Protein AF-A0A835LDE0-F1 (afdb_monomer)

Sequence (178 aa):
ISSVFNKMYGFPRITYKDQVITGSNFGLMRGVVSIALAFSQVLSSGMIASHLLVAVAFYWKAVVEEGSRSYGVMGILSLVGLVFFVVFFSLGIRAIPWVIMSEILPINIKGLVGSIATLANWLVSWLITMTSNLLLHWSQGGTFTIYTVVSAFTVVFVALWVPETKGRTLEEIQWSFR

Mean predicted aligned error: 12.55 Å

Solvent-accessible surface area (backbone atoms only — not comparable to full-atom values): 9722 Å² total; per-residue (Å²): 112,72,73,59,51,46,69,74,68,68,62,76,82,83,46,74,66,52,55,53,51,51,51,54,52,47,54,50,49,53,50,52,51,51,52,50,50,56,52,31,54,55,24,50,52,48,30,43,53,19,30,48,51,26,20,53,30,38,51,51,48,73,76,46,62,92,85,42,74,65,40,57,54,33,52,52,50,28,51,53,23,50,51,52,23,51,53,26,45,56,62,23,70,58,51,44,59,56,52,50,53,62,70,74,42,58,81,92,51,36,64,61,54,51,50,53,51,49,51,53,52,50,52,51,52,52,52,49,59,62,48,48,60,56,37,48,72,75,32,59,34,60,38,36,46,52,53,28,51,54,49,49,49,50,51,50,47,45,62,67,73,51,64,71,82,71,87,71,56,75,70,62,62,62,56,71,78,107

Foldseek 3Di:
DVVVVCVVPVDPDQDPVNVVVVVVVVVVLLVVLLVLVVLLLVLLVQLLVLLVQLLVLQVVLVVDDPPDPSNVVSVVSNVVSVVSNVVSCVSHVPPRVVSNLVRPDDPVCSVVVVVVVVVVVVVVVVVCVVVVVVQVVVGVSVSSVVVSVVSVVVSVCCPVVVPNPPDDDPVVVVVVVD

Nearest PDB structures (foldseek):
  7a0g-assembly1_EEE  TM=3.499E-01  e=7.145E+00  Serratia marcescens
  7a0g-assembly1_GGG  TM=2.416E-01  e=3.727E+00  Serratia marcescens
  6grj-assembly1_C  TM=2.860E-01  e=7.964E+00  Aeromonas hydrophila
  6ixg-assembly2_B  TM=2.629E-01  e=8.876E+00  Homo sapiens

Organism: NCBI:txid261450

pLDDT: mean 72.09, std 15.75, range [38.28, 92.19]

InterPro domains:
  IPR005828 Major facilitator, sugar transporter-like [PF00083] (45-177)
  IPR020846 Major facilitator superfamily domain [PS50850] (1-166)
  IPR036259 MFS transporter superfamily [G3DSA:1.20.1250.20] (32-178)
  IPR036259 MFS transporter superfamily [SSF103473] (47-174)
  IPR050549 Major Facilitator Superfamily Trehalose Transporter [PTHR48021] (43-174)

Structure (mmCIF, N/CA/C/O backbone):
data_AF-A0A835LDE0-F1
#
_entry.id   AF-A0A835LDE0-F1
#
loop_
_atom_site.group_PDB
_atom_site.id
_atom_site.type_symbol
_atom_site.label_atom_id
_atom_site.label_alt_id
_atom_site.label_comp_id
_atom_site.label_asym_id
_atom_site.label_entity_id
_atom_site.label_seq_id
_atom_site.pdbx_PDB_ins_code
_atom_site.Cartn_x
_atom_site.Cartn_y
_atom_site.Cartn_z
_atom_site.occupancy
_atom_site.B_iso_or_equiv
_atom_site.auth_seq_id
_atom_site.auth_comp_id
_atom_site.auth_asym_id
_atom_site.auth_atom_id
_atom_site.pdbx_PDB_model_num
ATOM 1 N N . ILE A 1 1 ? -24.948 -12.339 42.641 1.00 43.59 1 ILE A N 1
ATOM 2 C CA . ILE A 1 1 ? -23.608 -12.303 41.997 1.00 43.59 1 ILE A CA 1
ATOM 3 C C . ILE A 1 1 ? -23.459 -11.079 41.077 1.00 43.59 1 ILE A C 1
ATOM 5 O O . ILE A 1 1 ? -22.531 -10.311 41.289 1.00 43.59 1 ILE A O 1
ATOM 9 N N . SER A 1 2 ? -24.405 -10.789 40.169 1.00 38.41 2 SER A N 1
ATOM 10 C CA . SER A 1 2 ? -24.353 -9.593 39.291 1.00 38.41 2 SER A CA 1
ATOM 11 C C . SER A 1 2 ? -24.349 -8.238 40.027 1.00 38.41 2 SER A C 1
ATOM 13 O O . SER A 1 2 ? -23.660 -7.310 39.617 1.00 38.41 2 SER A O 1
ATOM 15 N N . SER A 1 3 ? -25.059 -8.127 41.157 1.00 41.84 3 SER A N 1
ATOM 16 C CA . SER A 1 3 ? -25.106 -6.898 41.972 1.00 41.84 3 SER A CA 1
ATOM 17 C C . SER A 1 3 ? -23.772 -6.553 42.653 1.00 41.84 3 SER A C 1
ATOM 19 O O . SER A 1 3 ? -23.468 -5.375 42.826 1.00 41.84 3 SER A O 1
ATOM 21 N N . VAL A 1 4 ? -22.970 -7.560 43.011 1.00 50.62 4 VAL A N 1
ATOM 22 C CA . VAL A 1 4 ? -21.655 -7.376 43.651 1.00 50.62 4 VAL A CA 1
ATOM 23 C C . VAL A 1 4 ? -20.588 -7.076 42.592 1.00 50.62 4 VAL A C 1
ATOM 25 O O . VAL A 1 4 ? -19.730 -6.224 42.804 1.00 50.62 4 VAL A O 1
ATOM 28 N N . PHE A 1 5 ? -20.708 -7.691 41.412 1.00 44.62 5 PHE A N 1
ATOM 29 C CA . PHE A 1 5 ? -19.821 -7.458 40.270 1.00 44.62 5 PHE A CA 1
ATOM 30 C C . PHE A 1 5 ? -19.918 -6.015 39.740 1.00 44.62 5 PHE A C 1
ATOM 32 O O . PHE A 1 5 ? -18.900 -5.358 39.539 1.00 44.62 5 PHE A O 1
ATOM 39 N N . ASN A 1 6 ? -21.134 -5.463 39.629 1.00 40.31 6 ASN A N 1
ATOM 40 C CA . ASN A 1 6 ? -21.336 -4.069 39.203 1.00 40.31 6 ASN A CA 1
ATOM 41 C C . ASN A 1 6 ? -20.767 -3.032 40.184 1.00 40.31 6 ASN A C 1
ATOM 43 O O . ASN A 1 6 ? -20.416 -1.930 39.772 1.00 40.31 6 ASN A O 1
ATOM 47 N N . LYS A 1 7 ? -20.657 -3.373 41.474 1.00 43.62 7 LYS A N 1
ATOM 48 C CA . LYS A 1 7 ? -20.099 -2.475 42.494 1.00 43.62 7 LYS A CA 1
ATOM 49 C C . LYS A 1 7 ? -18.564 -2.480 42.510 1.00 43.62 7 LYS A C 1
ATOM 51 O O . LYS A 1 7 ? -17.980 -1.479 42.902 1.00 43.62 7 LYS A O 1
ATOM 56 N N . MET A 1 8 ? -17.926 -3.567 42.060 1.00 46.59 8 MET A N 1
ATOM 57 C CA . MET A 1 8 ? -16.461 -3.681 41.973 1.00 46.59 8 MET A CA 1
ATOM 58 C C . MET A 1 8 ? -15.866 -3.068 40.699 1.00 46.59 8 MET A C 1
ATOM 60 O O . MET A 1 8 ? -14.763 -2.538 40.757 1.00 46.59 8 MET A O 1
ATOM 64 N N . TYR A 1 9 ? -16.580 -3.109 39.569 1.00 43.12 9 TYR A N 1
ATOM 65 C CA . TYR A 1 9 ? -16.046 -2.661 38.272 1.00 43.12 9 TYR A CA 1
ATOM 66 C C . TYR A 1 9 ? -16.600 -1.319 37.773 1.00 43.12 9 TYR A C 1
ATOM 68 O O . TYR A 1 9 ? -16.271 -0.898 36.669 1.00 43.12 9 TYR A O 1
ATOM 76 N N . GLY A 1 10 ? -17.432 -0.632 38.565 1.00 41.06 10 GLY A N 1
ATOM 77 C CA . GLY A 1 10 ? -17.857 0.742 38.272 1.00 41.06 10 GLY A CA 1
ATOM 78 C C . GLY A 1 10 ? -18.610 0.927 36.950 1.00 41.06 10 GLY A C 1
ATOM 79 O O . GLY A 1 10 ? -18.649 2.041 36.438 1.00 41.06 10 GLY A O 1
ATOM 80 N N . PHE A 1 11 ? -19.207 -0.127 36.384 1.00 49.44 11 PHE A N 1
ATOM 81 C CA . PHE A 1 11 ? -19.990 0.003 35.158 1.00 49.44 11 PHE A CA 1
ATOM 82 C C . PHE A 1 11 ? -21.265 0.816 35.444 1.00 49.44 11 PHE A C 1
ATOM 84 O O . PHE A 1 11 ? -22.094 0.383 36.255 1.00 49.44 11 PHE A O 1
ATOM 91 N N . PRO A 1 12 ? -21.447 1.996 34.816 1.00 47.50 12 PRO A N 1
ATOM 92 C CA . PRO A 1 12 ? -22.655 2.784 34.997 1.00 47.50 12 PRO A CA 1
ATOM 93 C C . PRO A 1 12 ? -23.873 1.995 34.504 1.00 47.50 12 PRO A C 1
ATOM 95 O O . PRO A 1 12 ? -23.825 1.272 33.507 1.00 47.50 12 PRO A O 1
ATOM 98 N N . ARG A 1 13 ? -24.983 2.116 35.236 1.00 50.66 13 ARG A N 1
ATOM 99 C CA . ARG A 1 13 ? -26.253 1.465 34.907 1.00 50.66 13 ARG A CA 1
ATOM 100 C C . ARG A 1 13 ? -26.800 2.131 33.635 1.00 50.66 13 ARG A C 1
ATOM 102 O O . ARG A 1 13 ? -27.234 3.273 33.699 1.00 50.66 13 ARG A O 1
ATOM 109 N N . ILE A 1 14 ? -26.718 1.446 32.494 1.00 53.03 14 ILE A N 1
ATOM 110 C CA . ILE A 1 14 ? -27.114 1.980 31.179 1.00 53.03 14 ILE A CA 1
ATOM 111 C C . ILE A 1 14 ? -28.617 2.299 31.208 1.00 53.03 14 ILE A C 1
ATOM 113 O O . ILE A 1 14 ? -29.433 1.408 31.456 1.00 53.03 14 ILE A O 1
ATOM 117 N N . THR A 1 15 ? -28.990 3.563 31.004 1.00 47.47 15 THR A N 1
ATOM 118 C CA . THR A 1 15 ? -30.393 4.008 31.031 1.00 47.47 15 THR A CA 1
ATOM 119 C C . THR A 1 15 ? -31.035 3.752 29.662 1.00 47.47 15 THR A C 1
ATOM 121 O O . THR A 1 15 ? -30.351 3.756 28.644 1.00 47.47 15 THR A O 1
ATOM 124 N N . TYR A 1 16 ? -32.358 3.566 29.578 1.00 45.16 16 TYR A N 1
ATOM 125 C CA . TYR A 1 16 ? -33.063 3.325 28.301 1.00 45.16 16 TYR A CA 1
ATOM 126 C C . TYR A 1 16 ? -32.781 4.405 27.232 1.00 45.16 16 TYR A C 1
ATOM 128 O O . TYR A 1 16 ? -32.645 4.097 26.051 1.00 45.16 16 TYR A O 1
ATOM 136 N N . LYS A 1 17 ? -32.603 5.671 27.645 1.00 39.38 17 LYS A N 1
ATOM 137 C CA . LYS A 1 17 ? -32.152 6.761 26.759 1.00 39.38 17 LYS A CA 1
ATOM 138 C C . LYS A 1 17 ? -30.755 6.520 26.186 1.00 39.38 17 LYS A C 1
ATOM 140 O O . LYS A 1 17 ? -30.551 6.781 25.007 1.00 39.38 17 LYS A O 1
ATOM 145 N N . ASP A 1 18 ? -29.835 5.981 26.982 1.00 43.34 18 ASP A N 1
ATOM 146 C CA . ASP A 1 18 ? -28.485 5.650 26.528 1.00 43.34 18 ASP A CA 1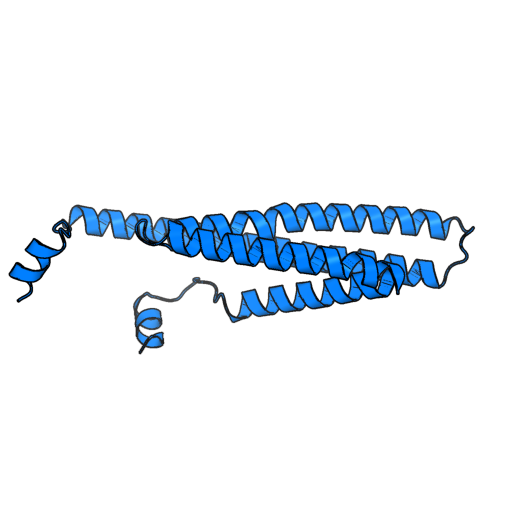
ATOM 147 C C . ASP A 1 18 ? -28.546 4.519 25.502 1.00 43.34 18 ASP A C 1
ATOM 149 O O . ASP A 1 18 ? -27.898 4.615 24.475 1.00 43.34 18 ASP A O 1
ATOM 153 N N . GLN A 1 19 ? -29.408 3.511 25.678 1.00 44.59 19 GLN A N 1
ATOM 154 C CA . GLN A 1 19 ? -29.563 2.444 24.679 1.00 44.59 19 GLN A CA 1
ATOM 155 C C . GLN A 1 19 ? -30.166 2.920 23.347 1.00 44.59 19 GLN A C 1
ATOM 157 O O . GLN A 1 19 ? -29.718 2.479 22.290 1.00 44.59 19 GLN A O 1
ATOM 162 N N . VAL A 1 20 ? -31.134 3.844 23.366 1.00 45.59 20 VAL A N 1
ATOM 163 C CA . VAL A 1 20 ? -31.722 4.420 22.139 1.00 45.59 20 VAL A CA 1
ATOM 164 C C . VAL A 1 20 ? -30.734 5.352 21.427 1.00 45.59 20 VAL A C 1
ATOM 166 O O . VAL A 1 20 ? -30.588 5.284 20.206 1.00 45.59 20 VAL A O 1
ATOM 169 N N . ILE A 1 21 ? -29.998 6.180 22.176 1.00 48.41 21 ILE A N 1
ATOM 170 C CA . ILE A 1 21 ? -28.953 7.059 21.629 1.00 48.41 21 ILE A CA 1
ATOM 171 C C . ILE A 1 21 ? -27.788 6.221 21.091 1.00 48.41 21 ILE A C 1
ATOM 173 O O . ILE A 1 21 ? -27.353 6.446 19.963 1.00 48.41 21 ILE A O 1
ATOM 177 N N . THR A 1 22 ? -27.342 5.200 21.829 1.00 49.25 22 THR A N 1
ATOM 178 C CA . THR A 1 22 ? -26.340 4.232 21.371 1.00 49.25 22 THR A CA 1
ATOM 179 C C . THR A 1 22 ? -26.812 3.509 20.114 1.00 49.25 22 THR A C 1
ATOM 181 O O . THR A 1 22 ? -26.019 3.413 19.190 1.00 49.25 22 THR A O 1
ATOM 184 N N . GLY A 1 23 ? -28.080 3.094 20.012 1.00 51.38 23 GLY A N 1
ATOM 185 C CA . GLY A 1 23 ? -28.645 2.468 18.808 1.00 51.38 23 GLY A CA 1
ATOM 186 C C . GLY A 1 23 ? -28.693 3.392 17.583 1.00 51.38 23 GLY A C 1
ATOM 187 O O . GLY A 1 23 ? -28.331 2.973 16.483 1.00 51.38 23 GLY A O 1
ATOM 188 N N . SER A 1 24 ? -29.065 4.665 17.766 1.00 50.97 24 SER A N 1
ATOM 189 C CA . SER A 1 24 ? -29.065 5.670 16.687 1.00 50.97 24 SER A CA 1
ATOM 190 C C . SER A 1 24 ? -27.649 6.044 16.217 1.00 50.97 24 SER A C 1
ATOM 192 O O . SER A 1 24 ? -27.385 6.087 15.015 1.00 50.97 24 SER A O 1
ATOM 194 N N . ASN A 1 25 ? -26.706 6.200 17.154 1.00 54.22 25 ASN A N 1
ATOM 195 C CA . ASN A 1 25 ? -25.291 6.426 16.866 1.00 54.22 25 ASN A CA 1
ATOM 196 C C . ASN A 1 25 ? -24.647 5.196 16.216 1.00 54.22 25 ASN A C 1
ATOM 198 O O . ASN A 1 25 ? -23.778 5.349 15.364 1.00 54.22 25 ASN A O 1
ATOM 202 N N . PHE A 1 26 ? -25.105 3.984 16.548 1.00 59.41 26 PHE A N 1
ATOM 203 C CA . PHE A 1 26 ? -24.660 2.750 15.899 1.00 59.41 26 PHE A CA 1
ATOM 204 C C . PHE A 1 26 ? -25.065 2.707 14.423 1.00 59.41 26 PHE A C 1
ATOM 206 O O . PHE A 1 26 ? -24.268 2.315 13.576 1.00 59.41 26 PHE A O 1
ATOM 213 N N . GLY A 1 27 ? -26.291 3.132 14.095 1.00 62.22 27 GLY A N 1
ATOM 214 C CA . GLY A 1 27 ? -26.762 3.228 12.710 1.00 62.22 27 GLY A CA 1
ATOM 215 C C . GLY A 1 27 ? -25.959 4.237 11.886 1.00 62.22 27 GLY A C 1
ATOM 216 O O . GLY A 1 27 ? -25.529 3.923 10.776 1.00 62.22 27 GLY A O 1
ATOM 217 N N . LEU A 1 28 ? -25.688 5.413 12.461 1.00 65.81 28 LEU A N 1
ATOM 218 C CA . LEU A 1 28 ? -24.846 6.439 11.840 1.00 65.81 28 LEU A CA 1
ATOM 219 C C . LEU A 1 28 ? -23.407 5.941 11.627 1.00 65.81 28 LEU A C 1
ATOM 221 O O . LEU A 1 28 ? -22.875 6.063 10.527 1.00 65.81 28 LEU A O 1
ATOM 225 N N . MET A 1 29 ? -22.811 5.310 12.642 1.00 64.69 29 MET A N 1
ATOM 226 C CA . MET A 1 29 ? -21.454 4.757 12.590 1.00 64.69 29 MET A CA 1
ATOM 227 C C . MET A 1 29 ? -21.336 3.653 11.525 1.00 64.69 29 MET A C 1
ATOM 229 O O . MET A 1 29 ? -20.398 3.646 10.736 1.00 64.69 29 MET A O 1
ATOM 233 N N . ARG A 1 30 ? -22.345 2.781 11.383 1.00 65.50 30 ARG A N 1
ATOM 234 C CA . ARG A 1 30 ? -22.401 1.793 10.285 1.00 65.50 30 ARG A CA 1
ATOM 235 C C . ARG A 1 30 ? -22.450 2.447 8.901 1.00 65.50 30 ARG A C 1
ATOM 237 O O . ARG A 1 30 ? -21.832 1.932 7.966 1.00 65.50 30 ARG A O 1
ATOM 244 N N . GLY A 1 31 ? -23.169 3.562 8.766 1.00 66.94 31 GLY A N 1
ATOM 245 C CA . GLY A 1 31 ? -23.223 4.349 7.533 1.00 66.94 31 GLY A CA 1
ATOM 246 C C . GLY A 1 31 ? -21.868 4.962 7.175 1.00 66.94 31 GLY A C 1
ATOM 247 O O . GLY A 1 31 ? -21.413 4.812 6.041 1.00 66.94 31 GLY A O 1
ATOM 248 N N . VAL A 1 32 ? -21.192 5.574 8.151 1.00 69.81 32 VAL A N 1
ATOM 249 C CA . VAL A 1 32 ? -19.862 6.180 7.971 1.00 69.81 32 VAL A CA 1
ATOM 250 C C . VAL A 1 32 ? -18.818 5.125 7.592 1.00 69.81 32 VAL A C 1
ATOM 252 O O . VAL A 1 32 ? -18.125 5.302 6.589 1.00 69.81 32 VAL A O 1
ATOM 255 N N . VAL A 1 33 ? -18.776 3.984 8.291 1.00 72.19 33 VAL A N 1
ATOM 256 C CA . VAL A 1 33 ? -17.874 2.866 7.952 1.00 72.19 33 VAL A CA 1
ATOM 257 C C . VAL A 1 33 ? -18.153 2.330 6.545 1.00 72.19 33 VAL A C 1
ATOM 259 O O . VAL A 1 33 ? -17.219 2.101 5.782 1.00 72.19 33 VAL A O 1
ATOM 262 N N . SER A 1 34 ? -19.422 2.167 6.158 1.00 68.75 34 SER A N 1
ATOM 263 C CA . SER A 1 34 ? -19.777 1.662 4.821 1.00 68.75 34 SER A CA 1
ATOM 264 C C . SER A 1 34 ? -19.342 2.613 3.703 1.00 68.75 34 SER A C 1
ATOM 266 O O . SER A 1 34 ? -18.837 2.166 2.673 1.00 68.75 34 SER A O 1
ATOM 268 N N . ILE A 1 35 ? -19.512 3.924 3.901 1.00 73.06 35 ILE A N 1
ATOM 269 C CA . ILE A 1 35 ? -19.055 4.948 2.952 1.00 73.06 35 ILE A CA 1
ATOM 270 C C . ILE A 1 35 ? -17.524 4.947 2.874 1.00 73.06 35 ILE A C 1
ATOM 272 O O . ILE A 1 35 ? -16.971 4.977 1.775 1.00 73.06 35 ILE A O 1
ATOM 276 N N . ALA A 1 36 ? -16.837 4.847 4.015 1.00 73.81 36 ALA A N 1
ATOM 277 C CA . ALA A 1 36 ? -15.379 4.785 4.068 1.00 73.81 36 ALA A CA 1
ATOM 278 C C . ALA A 1 36 ? -14.825 3.544 3.345 1.00 73.81 36 ALA A C 1
ATOM 280 O O . ALA A 1 36 ? -13.860 3.653 2.591 1.00 73.81 36 ALA A O 1
ATOM 281 N N . LEU A 1 37 ? -15.457 2.378 3.503 1.00 73.88 37 LEU A N 1
ATOM 282 C CA . LEU A 1 37 ? -15.066 1.151 2.801 1.00 73.88 37 LEU A CA 1
ATOM 283 C C . LEU A 1 37 ? -15.310 1.237 1.289 1.00 73.88 37 LEU A C 1
ATOM 285 O O . LEU A 1 37 ? -14.431 0.863 0.513 1.00 73.88 37 LEU A O 1
ATOM 289 N N . ALA A 1 38 ? -16.454 1.777 0.859 1.00 76.12 38 ALA A N 1
ATOM 290 C CA . ALA A 1 38 ? -16.734 1.985 -0.563 1.00 76.12 38 ALA A CA 1
ATOM 291 C C . ALA A 1 38 ? -15.720 2.951 -1.198 1.00 76.12 38 ALA A C 1
ATOM 293 O O . ALA A 1 38 ? -15.197 2.697 -2.284 1.00 76.12 38 ALA A O 1
ATOM 294 N N . PHE A 1 39 ? -15.381 4.030 -0.488 1.00 79.12 39 PHE A N 1
ATOM 295 C CA . PHE A 1 39 ? -14.347 4.966 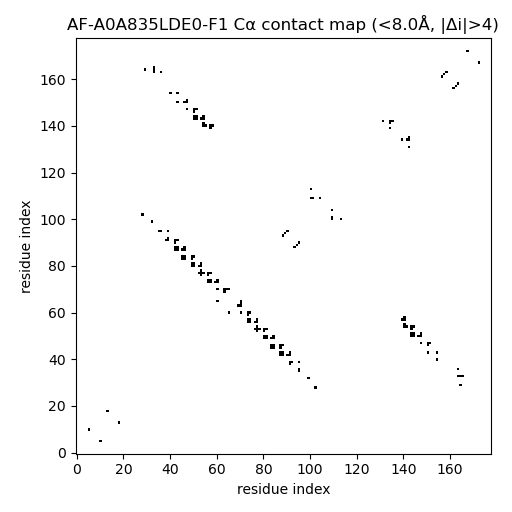-0.915 1.00 79.12 39 PHE A CA 1
ATOM 296 C C . PHE A 1 39 ? -12.967 4.292 -0.984 1.00 79.12 39 PHE A C 1
ATOM 298 O O . PHE A 1 39 ? -12.234 4.494 -1.950 1.00 79.12 39 PHE A O 1
ATOM 305 N N . SER A 1 40 ? -12.640 3.419 -0.025 1.00 77.31 40 SER A N 1
ATOM 306 C CA . SER A 1 40 ? -11.397 2.637 -0.021 1.00 77.31 40 SER A CA 1
ATOM 307 C C . SER A 1 40 ? -11.242 1.780 -1.277 1.00 77.31 40 SER A C 1
ATOM 309 O O . SER A 1 40 ? -10.201 1.843 -1.926 1.00 77.31 40 SER A O 1
ATOM 311 N N . GLN A 1 41 ? -12.286 1.048 -1.677 1.00 76.12 41 GLN A N 1
ATOM 312 C CA . GLN A 1 41 ? -12.247 0.178 -2.859 1.00 76.12 41 GLN A CA 1
ATOM 313 C C . GLN A 1 41 ? -11.994 0.965 -4.154 1.00 76.12 41 GLN A C 1
ATOM 315 O O . GLN A 1 41 ? -11.179 0.553 -4.984 1.00 76.12 41 GLN A O 1
ATOM 320 N N . VAL A 1 42 ? -12.637 2.129 -4.306 1.00 82.56 42 VAL A N 1
ATOM 321 C CA . VAL A 1 42 ? -12.415 3.014 -5.461 1.00 82.56 42 VAL A CA 1
ATOM 322 C C . VAL A 1 42 ? -10.958 3.477 -5.506 1.00 82.56 42 VAL A C 1
ATOM 324 O O . VAL A 1 42 ? -10.301 3.355 -6.540 1.00 82.56 42 VAL A O 1
ATOM 327 N N . LEU A 1 43 ? -10.410 3.936 -4.382 1.00 84.00 43 LEU A N 1
ATOM 328 C CA . LEU A 1 43 ? -9.022 4.405 -4.312 1.00 84.00 43 LEU A CA 1
ATOM 329 C C . LEU A 1 43 ? -8.011 3.276 -4.547 1.00 84.00 43 LEU A C 1
ATOM 331 O O . LEU A 1 43 ? -7.013 3.462 -5.243 1.00 84.00 43 LEU A O 1
ATOM 335 N N . SER A 1 44 ? -8.301 2.086 -4.030 1.00 79.75 44 SER A N 1
ATOM 336 C CA . SER A 1 44 ? -7.534 0.867 -4.266 1.00 79.75 44 SER A CA 1
ATOM 337 C C . SER A 1 44 ? -7.482 0.478 -5.745 1.00 79.75 44 SER A C 1
ATOM 339 O O . SER A 1 44 ? -6.409 0.157 -6.256 1.00 79.75 44 SER A O 1
ATOM 341 N N . SER A 1 45 ? -8.605 0.565 -6.464 1.00 84.69 45 SER A N 1
ATOM 342 C CA . SER A 1 45 ? -8.630 0.322 -7.913 1.00 84.69 45 SER A CA 1
ATOM 343 C C . SER A 1 45 ? -7.793 1.353 -8.689 1.00 84.69 45 SER A C 1
ATOM 345 O O . SER A 1 45 ? -7.035 0.982 -9.589 1.00 84.69 45 SER A O 1
ATOM 347 N N . GLY A 1 46 ? -7.829 2.626 -8.269 1.00 84.38 46 GLY A N 1
ATOM 348 C CA . GLY A 1 46 ? -6.991 3.696 -8.821 1.00 84.38 46 GLY A CA 1
ATOM 349 C C . GLY A 1 46 ? -5.49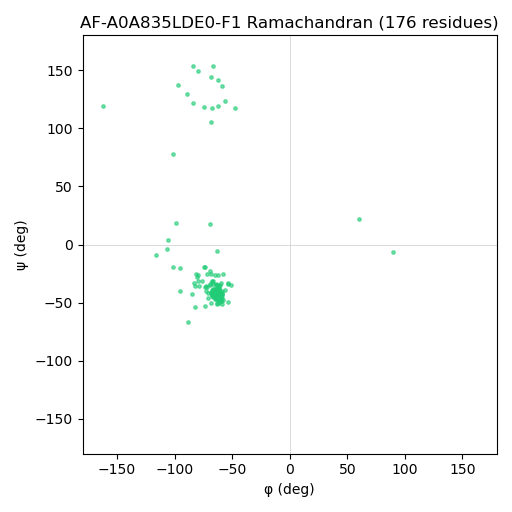4 3.474 -8.585 1.00 84.38 46 GLY A C 1
ATOM 350 O O . GLY A 1 46 ? -4.681 3.712 -9.482 1.00 84.38 46 GLY A O 1
ATOM 351 N N . MET A 1 47 ? -5.114 2.944 -7.417 1.00 84.12 47 MET A N 1
ATOM 352 C CA . MET A 1 47 ? -3.732 2.545 -7.123 1.00 84.12 47 MET A CA 1
ATOM 353 C C . MET A 1 47 ? -3.233 1.420 -8.034 1.00 84.12 47 MET A C 1
ATOM 355 O O . MET A 1 47 ? -2.101 1.498 -8.514 1.00 84.12 47 MET A O 1
ATOM 359 N N . ILE A 1 48 ? -4.047 0.384 -8.267 1.00 85.12 48 ILE A N 1
ATOM 360 C CA . ILE A 1 48 ? -3.673 -0.745 -9.135 1.00 85.12 48 ILE A CA 1
ATOM 361 C C . ILE A 1 48 ? -3.485 -0.254 -10.573 1.00 85.12 48 ILE A C 1
ATOM 363 O O . ILE A 1 48 ? -2.462 -0.547 -11.191 1.00 85.12 48 ILE A O 1
ATOM 367 N N . ALA A 1 49 ? -4.425 0.545 -11.085 1.00 87.62 49 ALA A N 1
ATOM 368 C CA . ALA A 1 49 ? -4.332 1.120 -12.425 1.00 87.62 49 ALA A CA 1
ATOM 369 C C . ALA A 1 49 ? -3.077 1.996 -12.592 1.00 87.62 49 ALA A C 1
ATOM 371 O O . ALA A 1 49 ? -2.378 1.898 -13.601 1.00 87.62 49 ALA A O 1
ATOM 372 N N . SER A 1 50 ? -2.752 2.802 -11.578 1.00 86.94 50 SER A N 1
ATOM 373 C CA . SER A 1 50 ? -1.563 3.662 -11.581 1.00 86.94 50 SER A CA 1
ATOM 374 C C . SER A 1 50 ? -0.265 2.849 -11.596 1.00 86.94 50 SER A C 1
ATOM 376 O O . SER A 1 50 ? 0.639 3.149 -12.372 1.00 86.94 50 SER A O 1
ATOM 378 N N . HIS A 1 51 ? -0.173 1.783 -10.798 1.00 84.69 51 HIS A N 1
ATOM 379 C CA . HIS A 1 51 ? 0.995 0.900 -10.797 1.00 84.69 51 HIS A CA 1
ATOM 380 C C . HIS A 1 51 ? 1.159 0.117 -12.103 1.00 84.69 51 HIS A C 1
ATOM 382 O O . HIS A 1 51 ? 2.278 0.010 -12.604 1.00 84.69 51 HIS A O 1
ATOM 388 N N . LEU A 1 52 ? 0.058 -0.368 -12.687 1.00 86.25 52 LEU A N 1
ATOM 389 C CA . LEU A 1 52 ? 0.073 -1.018 -13.998 1.00 86.25 52 LEU A CA 1
ATOM 390 C C . LEU A 1 52 ? 0.576 -0.065 -15.086 1.00 86.25 52 LEU A C 1
ATOM 392 O O . LEU A 1 52 ? 1.420 -0.452 -15.891 1.00 86.25 52 LEU A O 1
ATOM 396 N N . LEU A 1 53 ? 0.115 1.189 -15.079 1.00 87.88 53 LEU A N 1
ATOM 397 C CA . LEU A 1 53 ? 0.579 2.213 -16.015 1.00 87.88 53 LEU A CA 1
ATOM 398 C C . LEU A 1 53 ? 2.092 2.440 -15.893 1.00 87.88 53 LEU A C 1
ATOM 400 O O . LEU A 1 53 ? 2.799 2.467 -16.900 1.00 87.88 53 LEU A O 1
ATOM 404 N N . VAL A 1 54 ? 2.592 2.568 -14.662 1.00 86.25 54 VAL A N 1
ATOM 405 C CA . VAL A 1 54 ? 4.024 2.756 -14.396 1.00 86.25 54 VAL A CA 1
ATOM 406 C C . VAL A 1 54 ? 4.828 1.534 -14.848 1.00 86.25 54 VAL A C 1
ATOM 408 O O . VAL A 1 54 ? 5.836 1.699 -15.533 1.00 86.25 54 VAL A O 1
ATOM 411 N N . ALA A 1 55 ? 4.371 0.317 -14.538 1.00 84.75 55 ALA A N 1
ATOM 412 C CA . ALA A 1 55 ? 5.029 -0.919 -14.952 1.00 84.75 55 ALA A CA 1
ATOM 413 C C . ALA A 1 55 ? 5.124 -1.024 -16.483 1.00 84.75 55 ALA A C 1
ATOM 415 O O . ALA A 1 55 ? 6.212 -1.242 -17.015 1.00 84.75 55 ALA A O 1
ATOM 416 N N . VAL A 1 56 ? 4.019 -0.788 -17.201 1.00 85.06 56 VAL A N 1
ATOM 417 C CA . VAL A 1 56 ? 3.987 -0.803 -18.675 1.00 85.06 56 VAL A CA 1
ATOM 418 C C . VAL A 1 56 ? 4.931 0.248 -19.262 1.00 85.06 56 VAL A C 1
ATOM 420 O O . VAL A 1 56 ? 5.681 -0.059 -20.188 1.00 85.06 56 VAL A O 1
ATOM 423 N N . ALA A 1 57 ? 4.959 1.459 -18.701 1.00 84.69 57 ALA A N 1
ATOM 424 C CA . ALA A 1 57 ? 5.860 2.513 -19.157 1.00 84.69 57 ALA A CA 1
ATOM 425 C C . ALA A 1 57 ? 7.343 2.136 -18.970 1.00 84.69 57 ALA A C 1
ATOM 427 O O . ALA A 1 57 ? 8.151 2.370 -19.868 1.00 84.69 57 ALA A O 1
ATOM 428 N N . PHE A 1 58 ? 7.709 1.487 -17.858 1.00 82.62 58 PHE A N 1
ATOM 429 C CA . PHE A 1 58 ? 9.080 1.006 -17.643 1.00 82.62 58 PHE A CA 1
ATOM 430 C C . PHE A 1 58 ? 9.450 -0.193 -18.524 1.00 82.62 58 PHE A C 1
ATOM 432 O O . PHE A 1 58 ? 10.578 -0.242 -19.012 1.00 82.62 58 PHE A O 1
ATOM 439 N N . TYR A 1 59 ? 8.523 -1.120 -18.790 1.00 82.62 59 TYR A N 1
ATOM 440 C CA . TYR A 1 59 ? 8.759 -2.198 -19.759 1.00 82.62 59 TYR A CA 1
ATOM 441 C C . TYR A 1 59 ? 8.946 -1.657 -21.177 1.00 82.62 59 TYR A C 1
ATOM 443 O O . TYR A 1 59 ? 9.828 -2.121 -21.893 1.00 82.62 59 TYR A O 1
ATOM 451 N N . TRP A 1 60 ? 8.180 -0.637 -21.571 1.00 79.38 60 TRP A N 1
ATOM 452 C CA . TRP A 1 60 ? 8.348 0.004 -22.874 1.00 79.38 60 TRP A CA 1
ATOM 453 C C . TRP A 1 60 ? 9.687 0.740 -22.979 1.00 79.38 60 TRP A C 1
ATOM 455 O O . TRP A 1 60 ? 10.378 0.632 -23.991 1.00 79.38 60 TRP A O 1
ATOM 465 N N . LYS A 1 61 ? 10.109 1.428 -21.909 1.00 78.00 61 LYS A N 1
ATOM 466 C CA . LYS A 1 61 ? 11.445 2.041 -21.834 1.00 78.00 61 LYS A CA 1
ATOM 467 C C . LYS A 1 61 ? 12.584 1.023 -21.915 1.00 78.00 61 LYS A C 1
ATOM 469 O O . LYS A 1 61 ? 13.656 1.400 -22.360 1.00 78.00 61 LYS A O 1
ATOM 474 N N . ALA A 1 62 ? 12.368 -0.232 -21.520 1.00 75.75 62 ALA A N 1
ATOM 475 C CA . ALA A 1 62 ? 13.388 -1.277 -21.611 1.00 75.75 62 ALA A CA 1
ATOM 476 C C . ALA A 1 62 ? 13.620 -1.793 -23.047 1.00 75.75 62 ALA A C 1
ATOM 478 O O . ALA A 1 62 ? 14.656 -2.393 -23.310 1.00 75.75 62 ALA A O 1
ATOM 479 N N . VAL A 1 63 ? 12.670 -1.577 -23.966 1.00 77.56 63 VAL A N 1
ATOM 480 C CA . VAL A 1 63 ? 12.748 -2.034 -25.372 1.00 77.56 63 VAL A CA 1
ATOM 481 C C . VAL A 1 63 ? 13.144 -0.898 -26.327 1.00 77.56 63 VAL A C 1
ATOM 483 O O . VAL A 1 63 ? 13.588 -1.141 -27.445 1.00 77.56 63 VAL A O 1
ATOM 486 N N . VAL A 1 64 ? 12.982 0.354 -25.899 1.00 77.31 64 VAL A N 1
ATOM 487 C CA . VAL A 1 64 ? 13.205 1.553 -26.713 1.00 77.31 64 VAL A CA 1
ATOM 488 C C . VAL A 1 64 ? 14.596 2.143 -26.456 1.00 77.31 64 VAL A C 1
ATOM 490 O O . VAL A 1 64 ? 14.999 2.291 -25.308 1.00 77.31 64 VAL A O 1
ATOM 493 N N . GLU A 1 65 ? 15.301 2.555 -27.515 1.00 75.00 65 GLU A N 1
ATOM 494 C CA . GLU A 1 65 ? 16.615 3.210 -27.410 1.00 75.00 65 GLU A CA 1
ATOM 495 C C . GLU A 1 65 ? 16.571 4.500 -26.570 1.00 75.00 65 GLU A C 1
ATOM 497 O O . GLU A 1 65 ? 15.691 5.357 -26.749 1.00 75.00 65 GLU A O 1
ATOM 502 N N . GLU A 1 66 ? 17.579 4.662 -25.703 1.00 68.62 66 GLU A N 1
ATOM 503 C CA . GLU A 1 66 ? 17.688 5.715 -24.677 1.00 68.62 66 GLU A CA 1
ATOM 504 C C . GLU A 1 66 ? 17.769 7.158 -25.225 1.00 68.62 66 GLU A C 1
ATOM 506 O O . GLU A 1 66 ? 17.693 8.113 -24.456 1.00 68.62 66 GLU A O 1
ATOM 511 N N . GLY A 1 67 ? 17.858 7.348 -26.546 1.00 68.81 67 GLY A N 1
ATOM 512 C CA . GLY A 1 67 ? 17.906 8.665 -27.203 1.00 68.81 67 GLY A CA 1
ATOM 513 C C . GLY A 1 67 ? 16.631 9.080 -27.947 1.00 68.81 67 GLY A C 1
ATOM 514 O O . GLY A 1 67 ? 16.555 10.185 -28.485 1.00 68.81 67 GLY A O 1
ATOM 515 N N . SER A 1 68 ? 15.621 8.213 -28.018 1.00 75.88 68 SER A N 1
ATOM 516 C CA . SER A 1 68 ? 14.415 8.491 -28.802 1.00 75.88 68 SER A CA 1
ATOM 517 C C . SER A 1 68 ? 13.441 9.423 -28.068 1.00 75.88 68 SER A C 1
ATOM 519 O O . SER A 1 68 ? 13.297 9.387 -26.845 1.00 75.88 68 SER A O 1
ATOM 521 N N . ARG A 1 69 ? 12.676 10.229 -28.820 1.00 76.62 69 ARG A N 1
ATOM 522 C CA . ARG A 1 69 ? 11.596 11.075 -28.264 1.00 76.62 69 ARG A CA 1
ATOM 523 C C . ARG A 1 69 ? 10.601 10.259 -27.425 1.00 76.62 69 ARG A C 1
ATOM 525 O O . ARG A 1 69 ? 10.081 10.748 -26.423 1.00 76.62 69 ARG A O 1
ATOM 532 N N . SER A 1 70 ? 10.379 9.006 -27.812 1.00 74.00 70 SER A N 1
ATOM 533 C CA . SER A 1 70 ? 9.527 8.042 -27.116 1.00 74.00 70 SER A CA 1
ATOM 534 C C . SER A 1 70 ? 10.027 7.721 -25.702 1.00 74.00 70 SER A C 1
ATOM 536 O O . SER A 1 70 ? 9.207 7.585 -24.797 1.00 74.00 70 SER A O 1
ATOM 538 N N . TYR A 1 71 ? 11.344 7.678 -25.470 1.00 79.69 71 TYR A N 1
ATOM 539 C CA . TYR A 1 71 ? 11.922 7.428 -24.145 1.00 79.69 71 TYR A CA 1
ATOM 540 C C . TYR A 1 71 ? 11.567 8.533 -23.135 1.00 79.69 71 TYR A C 1
ATOM 542 O O . TYR A 1 71 ? 11.170 8.251 -21.999 1.00 79.69 71 TYR A O 1
ATOM 550 N N . GLY A 1 72 ? 11.650 9.799 -23.562 1.00 80.38 72 GLY A N 1
ATOM 551 C CA . GLY A 1 72 ? 11.289 10.956 -22.735 1.00 80.38 72 GLY A CA 1
ATOM 552 C C . GLY A 1 72 ? 9.795 11.007 -22.406 1.00 80.38 72 GLY A C 1
ATOM 553 O O . GLY A 1 72 ? 9.422 11.219 -21.251 1.00 80.38 72 GLY A O 1
ATOM 554 N N . VAL A 1 73 ? 8.936 10.736 -23.396 1.00 83.56 73 VAL A N 1
ATOM 555 C CA . VAL A 1 73 ? 7.474 10.693 -23.206 1.00 83.56 73 VAL A CA 1
ATOM 556 C C . VAL A 1 73 ? 7.078 9.610 -22.200 1.00 83.56 73 VAL A C 1
ATOM 558 O O . VAL A 1 73 ? 6.279 9.877 -21.303 1.00 83.56 73 VAL A O 1
ATOM 561 N N . MET A 1 74 ? 7.678 8.419 -22.285 1.00 83.38 74 MET A N 1
ATOM 562 C CA . MET A 1 74 ? 7.408 7.343 -21.326 1.00 83.38 74 MET A CA 1
ATOM 563 C C . MET A 1 74 ? 7.908 7.679 -19.918 1.00 83.38 74 MET A C 1
ATOM 565 O O . MET A 1 74 ? 7.246 7.334 -18.946 1.00 83.38 74 MET A O 1
ATOM 569 N N . GLY A 1 75 ? 9.021 8.410 -19.783 1.00 83.06 75 GLY A N 1
ATOM 570 C CA . GLY A 1 75 ? 9.490 8.899 -18.482 1.00 83.06 75 GLY A CA 1
ATOM 571 C C . GLY A 1 75 ? 8.498 9.850 -17.803 1.00 83.06 75 GLY A C 1
ATOM 572 O O . GLY A 1 75 ? 8.217 9.700 -16.613 1.00 83.06 75 GLY A O 1
ATOM 573 N N . ILE A 1 76 ? 7.920 10.785 -18.563 1.00 87.19 76 ILE A N 1
ATOM 574 C CA . ILE A 1 76 ? 6.875 11.690 -18.060 1.00 87.19 76 ILE A CA 1
ATOM 575 C C . ILE A 1 76 ? 5.619 10.895 -17.687 1.00 87.19 76 ILE A C 1
ATOM 577 O O . ILE A 1 76 ? 5.028 11.141 -16.638 1.00 87.19 76 ILE A O 1
ATOM 581 N N . LEU A 1 77 ? 5.236 9.907 -18.500 1.00 87.00 77 LEU A N 1
ATOM 582 C CA . LEU A 1 77 ? 4.075 9.062 -18.224 1.00 87.00 77 LEU A CA 1
ATOM 583 C C . LEU A 1 77 ? 4.247 8.244 -16.932 1.00 87.00 77 LEU A C 1
ATOM 585 O O . LEU A 1 77 ? 3.331 8.210 -16.110 1.00 87.00 77 LEU A O 1
ATOM 589 N N . SER A 1 78 ? 5.428 7.656 -16.708 1.00 86.06 78 SER A N 1
ATOM 590 C CA . SER A 1 78 ? 5.772 6.980 -15.449 1.00 86.06 78 SER A CA 1
ATOM 591 C C . SER A 1 78 ? 5.690 7.928 -14.252 1.00 86.06 78 SER A C 1
ATOM 593 O O . SER A 1 78 ? 5.169 7.550 -13.205 1.00 86.06 78 SER A O 1
ATOM 595 N N . LEU A 1 79 ? 6.173 9.167 -14.394 1.00 87.06 79 LEU A N 1
ATOM 596 C CA . LEU A 1 79 ? 6.110 10.163 -13.324 1.00 87.06 79 LEU A CA 1
ATOM 597 C C . LEU A 1 79 ? 4.660 10.525 -12.982 1.00 87.06 79 LEU A C 1
ATOM 599 O O . LEU A 1 79 ? 4.288 10.536 -11.811 1.00 87.06 79 LEU A O 1
ATOM 603 N N . VAL A 1 80 ? 3.831 10.776 -13.997 1.00 89.94 80 VAL A N 1
ATOM 604 C CA . VAL A 1 80 ? 2.406 11.080 -13.815 1.00 89.94 80 VAL A CA 1
ATOM 605 C C . VAL A 1 80 ? 1.689 9.912 -13.132 1.00 89.94 80 VAL A C 1
ATOM 607 O O . VAL A 1 80 ? 0.979 10.126 -12.150 1.00 89.94 80 VAL A O 1
ATOM 610 N N . GLY A 1 81 ? 1.926 8.676 -13.584 1.00 87.38 81 GLY A N 1
ATOM 611 C CA . GLY A 1 81 ? 1.374 7.476 -12.950 1.00 87.38 81 GLY A CA 1
ATOM 612 C C . GLY A 1 81 ? 1.794 7.329 -11.484 1.00 87.38 81 GLY A C 1
ATOM 613 O O . GLY A 1 81 ? 0.962 7.017 -10.633 1.00 87.38 81 GLY A O 1
ATOM 614 N N . LEU A 1 82 ? 3.053 7.634 -11.157 1.00 87.62 82 LEU A N 1
ATOM 615 C CA . LEU A 1 82 ? 3.546 7.606 -9.780 1.00 87.62 82 LEU A CA 1
ATOM 616 C C . LEU A 1 82 ? 2.864 8.666 -8.899 1.00 87.62 82 LEU A C 1
ATOM 618 O O . LEU A 1 82 ? 2.502 8.376 -7.760 1.00 87.62 82 LEU A O 1
ATOM 622 N N . VAL A 1 83 ? 2.645 9.877 -9.419 1.00 89.75 83 VAL A N 1
ATOM 623 C CA . VAL A 1 83 ? 1.931 10.942 -8.692 1.00 89.75 83 VAL A CA 1
ATOM 624 C C . VAL A 1 83 ? 0.491 10.527 -8.399 1.00 89.75 83 VAL A C 1
ATOM 626 O O . VAL A 1 83 ? 0.039 10.659 -7.260 1.00 89.75 83 VAL A O 1
ATOM 629 N N . PHE A 1 84 ? -0.215 9.969 -9.386 1.00 88.38 84 PHE A N 1
ATOM 630 C CA . PHE A 1 84 ? -1.563 9.441 -9.172 1.00 88.38 84 PHE A CA 1
ATOM 631 C C . PHE A 1 84 ? -1.578 8.338 -8.114 1.00 88.38 84 PHE A C 1
ATOM 633 O O . PHE A 1 84 ? -2.403 8.389 -7.200 1.00 88.38 84 PHE A O 1
ATOM 640 N N . PHE A 1 85 ? -0.623 7.405 -8.163 1.00 85.12 85 PHE A N 1
ATOM 641 C CA . PHE A 1 85 ? -0.458 6.402 -7.114 1.00 85.12 85 PHE A CA 1
ATOM 642 C C . PHE A 1 85 ? -0.327 7.046 -5.724 1.00 85.12 85 PHE A C 1
ATOM 644 O O . PHE A 1 85 ? -1.053 6.657 -4.809 1.00 85.12 85 PHE A O 1
ATOM 651 N N . VAL A 1 86 ? 0.542 8.050 -5.561 1.00 85.25 86 VAL A N 1
ATOM 652 C CA . VAL A 1 86 ? 0.739 8.727 -4.268 1.00 85.25 86 VAL A CA 1
ATOM 653 C C . VAL A 1 86 ? -0.553 9.384 -3.784 1.00 85.25 86 VAL A C 1
ATOM 655 O O . VAL A 1 86 ? -0.868 9.287 -2.596 1.00 85.25 86 VAL A O 1
ATOM 658 N N . VAL A 1 87 ? -1.326 10.012 -4.672 1.00 86.94 87 VAL A N 1
ATOM 659 C CA . VAL A 1 87 ? -2.621 10.622 -4.328 1.00 86.94 87 VAL A CA 1
ATOM 660 C C . VAL A 1 87 ? -3.614 9.560 -3.851 1.00 86.94 87 VAL A C 1
ATOM 662 O O . VAL A 1 87 ? -4.163 9.687 -2.754 1.00 86.94 87 VAL A O 1
ATOM 665 N N . PHE A 1 88 ? -3.802 8.481 -4.614 1.00 84.38 88 PHE A N 1
ATOM 666 C CA . PHE A 1 88 ? -4.727 7.406 -4.244 1.00 84.38 88 PHE A CA 1
ATOM 667 C C . PHE A 1 88 ? -4.308 6.694 -2.950 1.00 84.38 88 PHE A C 1
ATOM 669 O O . PHE A 1 88 ? -5.145 6.454 -2.080 1.00 84.38 88 PHE A O 1
ATOM 676 N N . PHE A 1 89 ? -3.011 6.432 -2.769 1.00 79.31 89 PHE A N 1
ATOM 677 C CA . PHE A 1 89 ? -2.464 5.841 -1.546 1.00 79.31 89 PHE A CA 1
ATOM 678 C C . PHE A 1 89 ? -2.681 6.739 -0.325 1.00 79.31 89 PHE A C 1
ATOM 680 O O . PHE A 1 89 ? -3.068 6.271 0.750 1.00 79.31 89 PHE A O 1
ATOM 687 N N . SER A 1 90 ? -2.468 8.045 -0.500 1.00 81.44 90 SER A N 1
ATOM 688 C CA . SER A 1 90 ? -2.636 9.045 0.553 1.00 81.44 90 SER A CA 1
ATOM 689 C C . SER A 1 90 ? -4.069 9.113 1.066 1.00 81.44 90 SER A C 1
ATOM 691 O O . SER A 1 90 ? -4.270 9.224 2.275 1.00 81.44 90 SER A O 1
ATOM 693 N N . LEU A 1 91 ? -5.037 9.043 0.151 1.00 76.81 91 LEU A N 1
ATOM 694 C CA . LEU A 1 91 ? -6.460 9.102 0.468 1.00 76.81 91 LEU A CA 1
ATOM 695 C C . LEU A 1 91 ? -6.993 7.759 0.991 1.00 76.81 91 LEU A C 1
ATOM 697 O O . LEU A 1 91 ? -7.847 7.747 1.872 1.00 76.81 91 LEU A O 1
ATOM 701 N N . GLY A 1 92 ? -6.492 6.637 0.464 1.00 69.88 92 GLY A N 1
ATOM 702 C CA . GLY A 1 92 ? -7.068 5.314 0.706 1.00 69.88 92 GLY A CA 1
ATOM 703 C C . GLY A 1 92 ? -6.503 4.632 1.941 1.00 69.88 92 GLY A C 1
ATOM 704 O O . GLY A 1 92 ? -7.205 4.418 2.925 1.00 69.88 92 GLY A O 1
ATOM 705 N N . ILE A 1 93 ? -5.219 4.284 1.900 1.00 69.38 93 ILE A N 1
ATOM 706 C CA . ILE A 1 93 ? -4.613 3.390 2.898 1.00 69.38 93 ILE A CA 1
ATOM 707 C C . ILE A 1 93 ? -4.264 4.129 4.189 1.00 69.38 93 ILE A C 1
ATOM 709 O O . ILE A 1 93 ? -4.268 3.525 5.257 1.00 69.38 93 ILE A O 1
ATOM 713 N N . ARG A 1 94 ? -3.991 5.437 4.129 1.00 70.00 94 ARG A N 1
ATOM 714 C CA . ARG A 1 94 ? -3.626 6.185 5.337 1.00 70.00 94 ARG A CA 1
ATOM 715 C C . ARG A 1 94 ? -4.836 6.617 6.143 1.00 70.00 94 ARG A C 1
ATOM 717 O O . ARG A 1 94 ? -4.878 6.317 7.320 1.00 70.00 94 ARG A O 1
ATOM 724 N N . ALA A 1 95 ? -5.812 7.304 5.561 1.00 70.75 95 ALA A N 1
ATOM 725 C CA . ALA A 1 95 ? -6.888 7.904 6.355 1.00 70.75 95 ALA A CA 1
ATOM 726 C C . ALA A 1 95 ? -7.888 6.867 6.901 1.00 70.75 95 ALA A C 1
ATOM 728 O O . ALA A 1 95 ? -8.318 6.954 8.051 1.00 70.75 95 ALA A O 1
ATOM 729 N N . ILE A 1 96 ? -8.238 5.867 6.092 1.00 73.81 96 ILE A N 1
ATOM 730 C CA . ILE A 1 96 ? -9.398 5.004 6.341 1.00 73.81 96 ILE A CA 1
ATOM 731 C C . ILE A 1 96 ? -9.191 4.052 7.533 1.00 73.81 96 ILE A C 1
ATOM 733 O O . ILE A 1 96 ? -10.072 4.007 8.394 1.00 73.81 96 ILE A O 1
ATOM 737 N N . PRO A 1 97 ? -8.047 3.351 7.688 1.00 74.06 97 PRO A N 1
ATOM 738 C CA . PRO A 1 97 ? -7.826 2.487 8.847 1.00 74.06 97 PRO A CA 1
ATOM 739 C C . PRO A 1 97 ? -7.846 3.245 10.176 1.00 74.06 97 PRO A C 1
ATOM 741 O O . PRO A 1 97 ? -8.363 2.720 11.158 1.00 74.06 97 PRO A O 1
ATOM 744 N N . TRP A 1 98 ? -7.343 4.486 10.222 1.00 73.88 98 TRP A N 1
ATOM 745 C CA . TRP A 1 98 ? -7.389 5.303 11.441 1.00 73.88 98 TRP A CA 1
ATOM 746 C C . TRP A 1 98 ? -8.811 5.720 11.801 1.00 73.88 98 TRP A C 1
ATOM 748 O O . TRP A 1 98 ? -9.171 5.663 12.975 1.00 73.88 98 TRP A O 1
ATOM 758 N N . VAL A 1 99 ? -9.626 6.085 10.806 1.00 75.00 99 VAL A N 1
ATOM 759 C CA . VAL A 1 99 ? -11.043 6.418 11.015 1.00 75.00 99 VAL A CA 1
ATOM 760 C C . VAL A 1 99 ? -11.798 5.193 11.524 1.00 75.00 99 VAL A C 1
ATOM 762 O O . VAL A 1 99 ? -12.412 5.259 12.587 1.00 75.00 99 VAL A O 1
ATOM 765 N N . ILE A 1 100 ? -11.657 4.047 10.854 1.00 72.19 100 ILE A N 1
ATOM 766 C CA . ILE A 1 100 ? -12.325 2.797 11.241 1.00 72.19 100 ILE A CA 1
ATOM 767 C C . ILE A 1 100 ? -11.878 2.335 12.637 1.00 72.19 100 ILE A C 1
ATOM 769 O O . ILE A 1 100 ? -12.716 2.018 13.481 1.00 72.19 100 ILE A O 1
ATOM 773 N N . MET A 1 101 ? -10.572 2.354 12.934 1.00 69.25 101 MET A N 1
ATOM 774 C CA . MET A 1 101 ? -10.065 2.052 14.281 1.00 69.25 101 MET A CA 1
ATOM 775 C C . MET A 1 101 ? -10.629 3.011 15.330 1.00 69.25 101 MET A C 1
ATOM 777 O O . MET A 1 101 ? -10.834 2.620 16.479 1.00 69.25 101 MET A O 1
ATOM 781 N N . SER A 1 102 ? -10.878 4.268 14.960 1.00 71.94 102 SER A N 1
ATOM 782 C CA . SER A 1 102 ? -11.400 5.259 15.890 1.00 71.94 102 SER A CA 1
ATOM 783 C C . SER A 1 102 ? -12.864 5.038 16.270 1.00 71.94 102 SER A C 1
ATOM 785 O O . SER A 1 102 ? -13.234 5.448 17.375 1.00 71.94 102 SER A O 1
ATOM 787 N N . GLU A 1 103 ? -13.628 4.381 15.395 1.00 69.06 103 GLU A N 1
ATOM 788 C CA . GLU 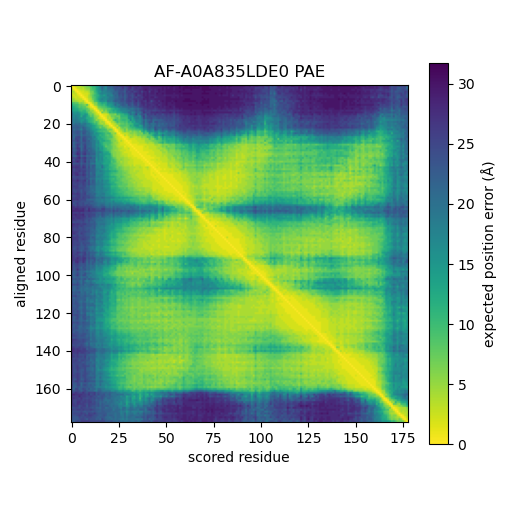A 1 103 ? -15.066 4.128 15.523 1.00 69.06 103 GLU A CA 1
ATOM 789 C C . GLU A 1 103 ?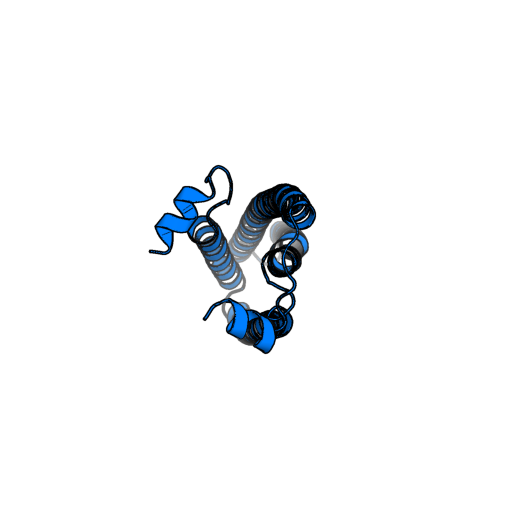 -15.375 2.750 16.120 1.00 69.06 103 GLU A C 1
ATOM 791 O O . GLU A 1 103 ? -16.261 2.632 16.961 1.00 69.06 103 GLU A O 1
ATOM 796 N N . ILE A 1 104 ? -14.625 1.710 15.739 1.00 70.19 104 ILE A N 1
ATOM 797 C CA . ILE A 1 104 ? -14.893 0.330 16.179 1.00 70.19 104 ILE A CA 1
ATOM 798 C C . ILE A 1 104 ? -14.368 0.060 17.598 1.00 70.19 104 ILE A C 1
ATOM 800 O O . ILE A 1 104 ? -14.929 -0.763 18.324 1.00 70.19 104 ILE A O 1
ATOM 804 N N . LEU A 1 105 ? -13.279 0.720 18.011 1.00 68.94 105 LEU A N 1
ATOM 805 C CA . LEU A 1 105 ? -12.597 0.384 19.262 1.00 68.94 105 LEU A CA 1
ATOM 806 C C . LEU A 1 105 ? -13.153 1.162 20.465 1.00 68.94 105 LEU A C 1
ATOM 808 O O . LEU A 1 105 ? -13.185 2.397 20.439 1.00 68.94 105 LEU A O 1
ATOM 812 N N . PRO A 1 106 ? -13.493 0.477 21.572 1.00 66.81 106 PRO A N 1
ATOM 813 C CA . PRO A 1 106 ? -13.906 1.145 22.794 1.00 66.81 106 PRO A CA 1
ATOM 814 C C . PRO A 1 106 ? -12.720 1.895 23.433 1.00 66.81 106 PRO A C 1
ATOM 816 O O . PRO A 1 106 ? -11.565 1.458 23.373 1.00 66.81 106 PRO A O 1
ATOM 819 N N . ILE A 1 107 ? -13.006 3.058 24.033 1.00 72.62 107 ILE A N 1
ATOM 820 C CA . ILE A 1 107 ? -12.018 4.057 24.503 1.00 72.62 107 ILE A CA 1
ATOM 821 C C . ILE A 1 107 ? -10.920 3.455 25.397 1.00 72.62 107 ILE A C 1
ATOM 823 O O . ILE A 1 107 ? -9.762 3.858 25.319 1.00 72.62 107 ILE A O 1
ATOM 827 N N . ASN A 1 108 ? -11.268 2.454 26.199 1.00 72.00 108 ASN A N 1
ATOM 828 C CA . ASN A 1 108 ? -10.406 1.772 27.161 1.00 72.00 108 ASN A CA 1
ATOM 829 C C . ASN A 1 108 ? -9.302 0.894 26.541 1.00 72.00 108 ASN A C 1
ATOM 831 O O . ASN A 1 108 ? -8.295 0.670 27.205 1.00 72.00 108 ASN A O 1
ATOM 835 N N . ILE A 1 109 ? -9.439 0.421 25.295 1.00 75.12 109 ILE A N 1
ATOM 836 C CA . ILE A 1 109 ? -8.399 -0.396 24.619 1.00 75.12 109 ILE A CA 1
ATOM 837 C C . ILE A 1 109 ? -7.798 0.283 23.383 1.00 75.12 109 ILE A C 1
ATOM 839 O O . ILE A 1 109 ? -6.795 -0.181 22.838 1.00 75.12 109 ILE A O 1
ATOM 843 N N . LYS A 1 110 ? -8.388 1.404 22.954 1.00 75.50 110 LYS A N 1
ATOM 844 C CA . LYS A 1 110 ? -8.013 2.143 21.743 1.00 75.50 110 LYS A CA 1
ATOM 845 C C . LYS A 1 110 ? -6.541 2.562 21.726 1.00 75.50 110 LYS A C 1
ATOM 847 O O . LYS A 1 110 ? -5.892 2.453 20.690 1.00 75.50 110 LYS A O 1
ATOM 852 N N . GLY A 1 111 ? -5.997 2.979 22.872 1.00 80.75 111 GLY A N 1
ATOM 853 C CA . GLY A 1 111 ? -4.586 3.362 22.991 1.00 80.75 111 GLY A CA 1
ATOM 854 C C . GLY A 1 111 ? -3.617 2.197 22.765 1.00 80.75 111 GLY A C 1
ATOM 855 O O . GLY A 1 111 ? -2.629 2.349 22.046 1.00 80.75 111 GLY A O 1
ATOM 856 N N . LEU A 1 112 ? -3.919 1.018 23.318 1.00 83.25 112 LEU A N 1
ATOM 857 C CA . LEU A 1 112 ? -3.071 -0.170 23.184 1.00 83.25 112 LEU A CA 1
ATOM 858 C C . LEU A 1 112 ? -3.075 -0.695 21.743 1.00 83.25 112 LEU A C 1
ATOM 860 O O . LEU A 1 112 ? -2.014 -0.871 21.145 1.00 83.25 112 LEU A O 1
ATOM 864 N N . VAL A 1 113 ? -4.266 -0.886 21.168 1.00 80.62 113 VAL A N 1
ATOM 865 C CA . VAL A 1 113 ? -4.421 -1.386 19.792 1.00 80.62 113 VAL A CA 1
ATOM 866 C C . VAL A 1 113 ? -3.826 -0.399 18.786 1.00 80.62 113 VAL A C 1
ATOM 868 O O . VAL A 1 113 ? -3.086 -0.806 17.894 1.00 80.62 113 VAL A O 1
ATOM 871 N N . GLY A 1 114 ? -4.067 0.904 18.971 1.00 84.19 114 GLY A N 1
ATOM 872 C CA . GLY A 1 114 ? -3.487 1.946 18.125 1.00 84.19 114 GLY A CA 1
ATOM 873 C C . GLY A 1 114 ? -1.957 1.979 18.178 1.00 84.19 114 GLY A C 1
ATOM 874 O O . GLY A 1 114 ? -1.315 2.145 17.142 1.00 84.19 114 GLY A O 1
ATOM 875 N N . SER A 1 115 ? -1.354 1.755 19.349 1.00 86.38 115 SER A N 1
ATOM 876 C CA . SER A 1 115 ? 0.110 1.724 19.499 1.00 86.38 115 SER A CA 1
ATOM 877 C C . SER A 1 115 ? 0.737 0.520 18.792 1.00 86.38 115 SER A C 1
ATOM 879 O O . SER A 1 115 ? 1.726 0.676 18.076 1.00 86.38 115 SER A O 1
ATOM 881 N N . ILE A 1 116 ? 0.134 -0.668 18.926 1.00 88.75 116 ILE A N 1
ATOM 882 C CA . ILE A 1 116 ? 0.587 -1.885 18.231 1.00 88.75 116 ILE A CA 1
ATOM 883 C C . ILE A 1 116 ? 0.447 -1.716 16.712 1.00 88.75 116 ILE A C 1
ATOM 885 O O . ILE A 1 116 ? 1.383 -2.019 15.973 1.00 88.75 116 ILE A O 1
ATOM 889 N N . ALA A 1 117 ? -0.683 -1.173 16.244 1.00 85.56 117 ALA A N 1
ATOM 890 C CA . ALA A 1 117 ? -0.904 -0.888 14.827 1.00 85.56 117 ALA A CA 1
ATOM 891 C C . ALA A 1 117 ? 0.119 0.120 14.278 1.00 85.56 117 ALA A C 1
ATOM 893 O O . ALA A 1 117 ? 0.669 -0.079 13.195 1.00 85.56 117 ALA A O 1
ATOM 894 N N . THR A 1 118 ? 0.429 1.167 15.048 1.00 87.50 118 THR A N 1
ATOM 895 C CA . THR A 1 118 ? 1.452 2.160 14.690 1.00 87.50 118 THR A CA 1
ATOM 896 C C . THR A 1 118 ? 2.827 1.509 14.570 1.00 87.50 118 THR A C 1
ATOM 898 O O . THR A 1 118 ? 3.514 1.714 13.571 1.00 87.50 118 THR A O 1
ATOM 901 N N . LEU A 1 119 ? 3.223 0.691 15.551 1.00 91.25 119 LEU A N 1
ATOM 902 C CA . LEU A 1 119 ? 4.504 -0.016 15.537 1.00 91.25 119 LEU A CA 1
ATOM 903 C C . LEU A 1 119 ? 4.617 -0.946 14.322 1.00 91.25 119 LEU A C 1
ATOM 905 O O . LEU A 1 119 ? 5.613 -0.894 13.603 1.00 91.25 119 LEU A O 1
ATOM 909 N N . ALA A 1 120 ? 3.582 -1.747 14.057 1.00 88.50 120 ALA A N 1
ATOM 910 C CA . ALA A 1 120 ? 3.535 -2.629 12.895 1.00 88.50 120 ALA A CA 1
ATOM 911 C C . ALA A 1 120 ? 3.655 -1.840 11.580 1.00 88.50 120 ALA A C 1
ATOM 913 O O . ALA A 1 120 ? 4.444 -2.209 10.711 1.00 88.50 120 ALA A O 1
ATOM 914 N N . ASN A 1 121 ? 2.949 -0.710 11.458 1.00 88.62 121 ASN A N 1
ATOM 915 C CA . ASN A 1 121 ? 3.045 0.171 10.295 1.00 88.62 121 ASN A CA 1
ATOM 916 C C . ASN A 1 121 ? 4.474 0.704 10.082 1.00 88.62 121 ASN A C 1
ATOM 918 O O . ASN A 1 121 ? 4.973 0.705 8.954 1.00 88.62 121 ASN A O 1
ATOM 922 N N . TRP A 1 122 ? 5.150 1.137 11.149 1.00 90.88 122 TRP A N 1
ATOM 923 C CA . TRP A 1 122 ? 6.531 1.619 11.054 1.00 90.88 122 TRP A CA 1
ATOM 924 C C . TRP A 1 122 ? 7.518 0.510 10.694 1.00 90.88 122 TRP A C 1
ATOM 926 O O . TRP A 1 122 ? 8.398 0.737 9.866 1.00 90.88 122 TRP A O 1
ATOM 936 N N . LEU A 1 123 ? 7.348 -0.694 11.246 1.00 92.19 123 LEU A N 1
ATOM 937 C CA . LEU A 1 123 ? 8.182 -1.850 10.906 1.00 92.19 123 LEU A CA 1
ATOM 938 C C . LEU A 1 123 ? 8.048 -2.235 9.429 1.00 92.19 123 LEU A C 1
ATOM 940 O O . LEU A 1 123 ? 9.054 -2.428 8.747 1.00 92.19 123 LEU A O 1
ATOM 944 N N . VAL A 1 124 ? 6.818 -2.286 8.915 1.00 88.69 124 VAL A N 1
ATOM 945 C CA . VAL A 1 124 ? 6.563 -2.558 7.493 1.00 88.69 124 VAL A CA 1
ATOM 946 C C . VAL A 1 124 ? 7.151 -1.448 6.617 1.00 88.69 124 VAL A C 1
ATOM 948 O O . VAL A 1 124 ? 7.811 -1.739 5.622 1.00 88.69 124 VAL A O 1
ATOM 951 N N . SER A 1 125 ? 6.993 -0.180 7.008 1.00 88.88 125 SER A N 1
ATOM 952 C CA . SER A 1 125 ? 7.564 0.962 6.277 1.00 88.88 125 SER A CA 1
ATOM 953 C C . SER A 1 125 ? 9.094 0.901 6.209 1.00 88.88 125 SER A C 1
ATOM 955 O O . SER A 1 125 ? 9.689 1.152 5.157 1.00 88.88 125 SER A O 1
ATOM 957 N N . TRP A 1 126 ? 9.742 0.527 7.314 1.00 91.69 126 TRP A N 1
ATOM 958 C CA . TRP A 1 126 ? 11.188 0.328 7.368 1.00 91.69 126 TRP A CA 1
ATOM 959 C C . TRP A 1 126 ? 11.637 -0.812 6.444 1.00 91.69 126 TRP A C 1
ATOM 961 O O . TRP A 1 126 ? 12.560 -0.631 5.646 1.00 91.69 126 TRP A O 1
ATOM 971 N N . LEU A 1 127 ? 10.932 -1.947 6.473 1.00 91.19 127 LEU A N 1
ATOM 972 C CA . LEU A 1 127 ? 11.223 -3.096 5.615 1.00 91.19 127 LEU A CA 1
ATOM 973 C C . LEU A 1 127 ? 11.087 -2.755 4.123 1.00 91.19 127 LEU A C 1
ATOM 975 O O . LEU A 1 127 ? 11.957 -3.105 3.322 1.00 91.19 127 LEU A O 1
ATOM 979 N N . ILE A 1 128 ? 10.032 -2.027 3.744 1.00 87.62 128 ILE A N 1
ATOM 980 C CA . ILE A 1 128 ? 9.826 -1.552 2.367 1.00 87.62 128 ILE A CA 1
ATOM 981 C C . ILE A 1 128 ? 10.956 -0.602 1.955 1.00 87.62 128 ILE A C 1
ATOM 983 O O . ILE A 1 128 ? 11.487 -0.708 0.854 1.00 87.62 128 ILE A O 1
ATOM 987 N N . THR A 1 129 ? 11.390 0.296 2.840 1.00 88.56 129 THR A N 1
ATOM 988 C CA . THR A 1 129 ? 12.471 1.248 2.528 1.00 88.56 129 THR A CA 1
ATOM 989 C C . THR A 1 129 ? 13.806 0.534 2.285 1.00 88.56 129 THR A C 1
ATOM 991 O O . THR A 1 129 ? 14.523 0.865 1.339 1.00 88.56 129 THR A O 1
ATOM 994 N N . MET A 1 130 ? 14.122 -0.493 3.078 1.00 89.62 130 MET A N 1
ATOM 995 C CA . MET A 1 130 ? 15.327 -1.310 2.883 1.00 89.62 130 MET A CA 1
ATOM 996 C C . MET A 1 130 ? 15.270 -2.138 1.593 1.00 89.62 130 MET A C 1
ATOM 998 O O . MET A 1 130 ? 16.236 -2.175 0.833 1.00 89.62 130 MET A O 1
ATOM 1002 N N . THR A 1 131 ? 14.130 -2.772 1.315 1.00 87.38 131 THR A N 1
ATOM 1003 C CA . THR A 1 131 ? 13.966 -3.630 0.129 1.00 87.38 131 THR A CA 1
ATOM 1004 C C . THR A 1 131 ? 13.851 -2.831 -1.170 1.00 87.38 131 THR A C 1
ATOM 1006 O O . THR A 1 131 ? 14.413 -3.234 -2.185 1.00 87.38 131 THR A O 1
ATOM 1009 N N . SER A 1 132 ? 13.201 -1.667 -1.152 1.00 85.00 132 SER A N 1
ATOM 1010 C CA . SER A 1 132 ? 12.962 -0.846 -2.348 1.00 85.00 132 SER A CA 1
ATOM 1011 C C . SER A 1 132 ? 14.239 -0.419 -3.071 1.00 85.00 132 SER A C 1
ATOM 1013 O O . SER A 1 132 ? 14.295 -0.513 -4.294 1.00 85.00 132 SER A O 1
ATOM 1015 N N . ASN A 1 133 ? 15.280 -0.011 -2.340 1.00 85.56 133 ASN A N 1
ATOM 1016 C CA . ASN A 1 133 ? 16.564 0.372 -2.936 1.00 85.56 133 ASN A CA 1
ATOM 1017 C C . ASN A 1 133 ? 17.229 -0.804 -3.669 1.00 85.56 133 ASN A C 1
ATOM 1019 O O . ASN A 1 133 ? 17.745 -0.634 -4.773 1.00 85.56 133 ASN A O 1
ATOM 1023 N N . LEU A 1 134 ? 17.163 -2.007 -3.090 1.00 87.44 134 LEU A N 1
ATOM 1024 C CA . LEU A 1 134 ? 17.702 -3.221 -3.704 1.00 87.44 134 LEU A CA 1
ATOM 1025 C C . LEU A 1 134 ? 16.924 -3.606 -4.971 1.00 87.44 134 LEU A C 1
ATOM 1027 O O . LEU A 1 134 ? 17.525 -3.919 -5.998 1.00 87.44 134 LEU A O 1
ATOM 1031 N N . LEU A 1 135 ? 15.590 -3.556 -4.907 1.00 85.19 135 LEU A N 1
ATOM 1032 C CA . LEU A 1 135 ? 14.720 -3.902 -6.031 1.00 85.19 135 LEU A CA 1
ATOM 1033 C C . LEU A 1 135 ? 14.911 -2.932 -7.209 1.00 85.19 135 LEU A C 1
ATOM 1035 O O . LEU A 1 135 ? 15.067 -3.376 -8.349 1.00 85.19 135 LEU A O 1
ATOM 1039 N N . LEU A 1 136 ? 14.974 -1.624 -6.933 1.00 83.69 136 LEU A N 1
ATOM 1040 C CA . LEU A 1 136 ? 15.173 -0.596 -7.959 1.00 83.69 136 LEU A CA 1
ATOM 1041 C C . LEU A 1 136 ? 16.526 -0.723 -8.668 1.00 83.69 136 LEU A C 1
ATOM 1043 O O . LEU A 1 136 ? 16.597 -0.461 -9.868 1.00 83.69 136 LEU A O 1
ATOM 1047 N N . HIS A 1 137 ? 17.574 -1.138 -7.948 1.00 84.94 137 HIS A N 1
ATOM 1048 C CA . HIS A 1 137 ? 18.889 -1.405 -8.533 1.00 84.94 137 HIS A CA 1
ATOM 1049 C C . HIS A 1 137 ? 18.883 -2.649 -9.434 1.00 84.94 137 HIS A C 1
ATOM 1051 O O . HIS A 1 137 ? 19.593 -2.691 -10.434 1.00 84.94 137 HIS A O 1
ATOM 1057 N N . TRP A 1 138 ? 18.082 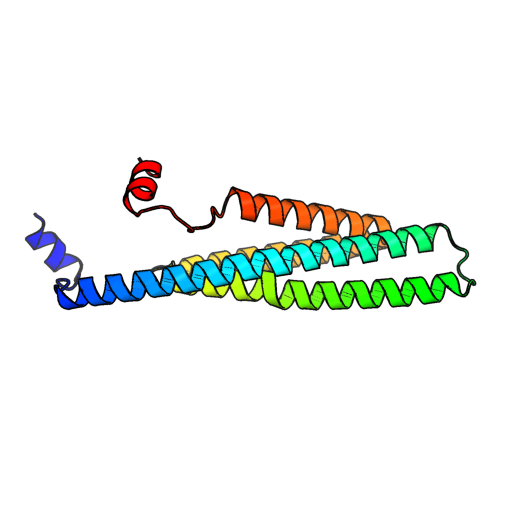-3.665 -9.100 1.00 84.88 138 TRP A N 1
ATOM 1058 C CA . TRP A 1 138 ? 17.964 -4.877 -9.911 1.00 84.88 138 TRP A CA 1
ATOM 1059 C C . TRP A 1 138 ? 17.161 -4.648 -11.196 1.00 84.88 138 TRP A C 1
ATOM 1061 O O . TRP A 1 138 ? 17.621 -4.969 -12.290 1.00 84.88 138 TRP A O 1
ATOM 1071 N N . SER A 1 139 ? 15.948 -4.105 -11.078 1.00 82.00 139 SER A N 1
ATOM 1072 C CA . SER A 1 139 ? 15.101 -3.792 -12.228 1.00 82.00 139 SER A CA 1
ATOM 1073 C C . SER A 1 139 ? 14.006 -2.813 -11.835 1.00 82.00 139 SER A C 1
ATOM 1075 O O . SER A 1 139 ? 13.127 -3.131 -11.030 1.00 82.00 139 SER A O 1
ATOM 1077 N N . GLN A 1 140 ? 13.995 -1.640 -12.466 1.00 78.62 140 GLN A N 1
ATOM 1078 C CA . GLN A 1 140 ? 12.944 -0.644 -12.247 1.00 78.62 140 GLN A CA 1
ATOM 1079 C C . GLN A 1 140 ? 11.568 -1.197 -12.653 1.00 78.62 140 GLN A C 1
ATOM 1081 O O . GLN A 1 140 ? 10.632 -1.149 -11.860 1.00 78.62 140 GLN A O 1
ATOM 1086 N N . GLY A 1 141 ? 11.458 -1.812 -13.839 1.00 77.31 141 GLY A N 1
ATOM 1087 C CA . GLY A 1 141 ? 10.210 -2.426 -14.311 1.00 77.31 141 GLY A CA 1
ATOM 1088 C C . GLY A 1 141 ? 9.739 -3.580 -13.423 1.00 77.31 141 GLY A C 1
ATOM 1089 O O . GLY A 1 141 ? 8.575 -3.615 -13.026 1.00 77.31 141 GLY A O 1
ATOM 1090 N N . GLY A 1 142 ? 10.652 -4.477 -13.028 1.00 79.81 142 GLY A N 1
ATOM 1091 C CA . GLY A 1 142 ? 10.335 -5.588 -12.123 1.00 79.81 142 GLY A CA 1
ATOM 1092 C C . GLY A 1 142 ? 9.847 -5.123 -10.747 1.00 79.81 142 GLY A C 1
ATOM 1093 O O . GLY A 1 142 ? 8.908 -5.699 -10.199 1.00 79.81 142 GLY A O 1
ATOM 1094 N N . THR A 1 143 ? 10.418 -4.037 -10.220 1.00 84.38 143 THR A N 1
ATOM 1095 C CA . THR A 1 143 ? 10.025 -3.452 -8.927 1.00 84.38 143 THR A CA 1
ATOM 1096 C C . THR A 1 143 ? 8.570 -2.994 -8.925 1.00 84.38 143 THR A C 1
ATOM 1098 O O . THR A 1 143 ? 7.802 -3.362 -8.033 1.00 84.38 143 THR A O 1
ATOM 1101 N N . PHE A 1 144 ? 8.160 -2.223 -9.937 1.00 81.12 144 PHE A N 1
ATOM 1102 C CA . PHE A 1 144 ? 6.784 -1.727 -10.020 1.00 81.12 144 PHE A CA 1
ATOM 1103 C C . PHE A 1 144 ? 5.774 -2.851 -10.274 1.00 81.12 144 PHE A C 1
ATOM 1105 O O . PHE A 1 144 ? 4.664 -2.800 -9.741 1.00 81.12 144 PHE A O 1
ATOM 1112 N N . THR A 1 145 ? 6.156 -3.906 -10.998 1.00 82.50 145 THR A N 1
ATOM 1113 C CA . THR A 1 145 ? 5.326 -5.114 -11.141 1.00 82.50 145 THR A CA 1
ATOM 1114 C C . THR A 1 145 ? 5.107 -5.808 -9.797 1.00 82.50 145 THR A C 1
ATOM 1116 O O . THR A 1 145 ? 3.970 -6.140 -9.463 1.00 82.50 145 THR A O 1
ATOM 1119 N N . ILE A 1 146 ? 6.155 -5.969 -8.981 1.00 85.25 146 ILE A N 1
ATOM 1120 C CA . ILE A 1 146 ? 6.034 -6.557 -7.637 1.00 85.25 146 ILE A CA 1
ATOM 1121 C C . ILE A 1 146 ? 5.098 -5.714 -6.763 1.00 85.25 146 ILE A C 1
ATOM 1123 O O . ILE A 1 146 ? 4.194 -6.260 -6.131 1.00 85.25 146 ILE A O 1
ATOM 1127 N N . TYR A 1 147 ? 5.241 -4.386 -6.773 1.00 84.00 147 TYR A N 1
ATOM 1128 C CA . TYR A 1 147 ? 4.329 -3.505 -6.034 1.00 84.00 147 TYR A CA 1
ATOM 1129 C C . TYR A 1 147 ? 2.891 -3.567 -6.546 1.00 84.00 147 TYR A C 1
ATOM 1131 O O . TYR A 1 147 ? 1.959 -3.544 -5.740 1.00 84.00 147 TYR A O 1
ATOM 1139 N N . THR A 1 148 ? 2.695 -3.745 -7.854 1.00 82.56 148 THR A N 1
ATOM 1140 C CA . THR A 1 148 ? 1.368 -3.999 -8.429 1.00 82.56 148 THR A CA 1
ATOM 1141 C C . THR A 1 148 ? 0.759 -5.265 -7.831 1.00 82.56 148 THR A C 1
ATOM 1143 O O . THR A 1 148 ? -0.357 -5.214 -7.317 1.00 82.56 148 THR A O 1
ATOM 1146 N N . VAL A 1 149 ? 1.496 -6.380 -7.831 1.00 85.56 149 VAL A N 1
ATOM 1147 C CA . VAL A 1 149 ? 1.024 -7.673 -7.305 1.00 85.56 149 VAL A CA 1
ATOM 1148 C C . VAL A 1 149 ? 0.708 -7.587 -5.813 1.00 85.56 149 VAL A C 1
ATOM 1150 O O . VAL A 1 149 ? -0.361 -8.023 -5.391 1.00 85.56 149 VAL A O 1
ATOM 1153 N N . VAL A 1 150 ? 1.589 -6.976 -5.017 1.00 85.31 150 VAL A N 1
ATOM 1154 C CA . VAL A 1 150 ? 1.365 -6.786 -3.574 1.00 85.31 150 VAL A CA 1
ATOM 1155 C C . VAL A 1 150 ? 0.137 -5.908 -3.319 1.00 85.31 150 VAL A C 1
ATOM 1157 O O . VAL A 1 150 ? -0.676 -6.217 -2.443 1.00 85.31 150 VAL A O 1
ATOM 1160 N N . SER A 1 151 ? -0.048 -4.842 -4.104 1.00 82.12 151 SER A N 1
ATOM 1161 C CA . SER A 1 151 ? -1.234 -3.989 -3.991 1.00 82.12 151 SER A CA 1
ATOM 1162 C C . SER A 1 151 ? -2.514 -4.743 -4.362 1.00 82.12 151 SER A C 1
ATOM 1164 O O . SER A 1 151 ? -3.485 -4.680 -3.614 1.00 82.12 151 SER A O 1
ATOM 1166 N N . ALA A 1 152 ? -2.502 -5.537 -5.437 1.00 81.50 152 ALA A N 1
ATOM 1167 C CA . ALA A 1 152 ? -3.637 -6.358 -5.847 1.00 81.50 152 ALA A CA 1
ATOM 1168 C C . ALA A 1 152 ? -3.986 -7.408 -4.784 1.00 81.50 152 ALA A C 1
ATOM 1170 O O . ALA A 1 152 ? -5.152 -7.546 -4.418 1.00 81.50 152 ALA A O 1
ATOM 1171 N N . PHE A 1 153 ? -2.981 -8.085 -4.219 1.00 83.94 153 PHE A N 1
ATOM 1172 C CA . PHE A 1 153 ? -3.176 -9.018 -3.112 1.00 83.94 153 PHE A CA 1
ATOM 1173 C C . PHE A 1 153 ? -3.786 -8.329 -1.889 1.00 83.94 153 PHE A C 1
ATOM 1175 O O . PHE A 1 153 ? -4.709 -8.865 -1.286 1.00 83.94 153 PHE A O 1
ATOM 1182 N N . THR A 1 154 ? -3.330 -7.120 -1.555 1.00 77.75 154 THR A N 1
ATOM 1183 C CA . THR A 1 154 ? -3.891 -6.331 -0.447 1.00 77.75 154 THR A CA 1
ATOM 1184 C C . THR A 1 154 ? -5.363 -6.006 -0.689 1.00 77.75 154 THR A C 1
ATOM 1186 O O . THR A 1 154 ? -6.174 -6.140 0.221 1.00 77.75 154 THR A O 1
ATOM 1189 N N . VAL A 1 155 ? -5.737 -5.629 -1.915 1.00 74.12 155 VAL A N 1
ATOM 1190 C CA . VAL A 1 155 ? -7.137 -5.350 -2.271 1.00 74.12 155 VAL A CA 1
ATOM 1191 C C . VAL A 1 155 ? -7.996 -6.602 -2.173 1.00 74.12 155 VAL A C 1
ATOM 1193 O O . VAL A 1 155 ? -9.076 -6.544 -1.596 1.00 74.12 155 VAL A O 1
ATOM 1196 N N . VAL A 1 156 ? -7.510 -7.738 -2.675 1.00 78.62 156 VAL A N 1
ATOM 1197 C CA . VAL A 1 156 ? -8.210 -9.024 -2.556 1.00 78.62 156 VAL A CA 1
ATOM 1198 C C . VAL A 1 156 ? -8.347 -9.433 -1.090 1.00 78.62 156 VAL A C 1
ATOM 1200 O O . VAL A 1 156 ? -9.429 -9.827 -0.666 1.00 78.62 156 VAL A O 1
ATOM 1203 N N . PHE A 1 157 ? -7.286 -9.292 -0.295 1.00 77.50 157 PHE A N 1
ATOM 1204 C CA . PHE A 1 157 ? -7.313 -9.584 1.133 1.00 77.50 157 PHE A CA 1
ATOM 1205 C C . PHE A 1 157 ? -8.339 -8.711 1.855 1.00 77.50 157 PHE A C 1
ATOM 1207 O O . PHE A 1 157 ? -9.183 -9.242 2.566 1.00 77.50 157 PHE A O 1
ATOM 1214 N N . VAL A 1 158 ? -8.331 -7.395 1.625 1.00 71.50 158 VAL A N 1
ATOM 1215 C CA . VAL A 1 158 ? -9.317 -6.477 2.208 1.00 71.50 158 VAL A CA 1
ATOM 1216 C C . VAL A 1 158 ? -10.730 -6.830 1.743 1.00 71.50 158 VAL A C 1
ATOM 1218 O O . VAL A 1 158 ? -11.621 -6.911 2.575 1.00 71.50 158 VAL A O 1
ATOM 1221 N N . ALA A 1 159 ? -10.943 -7.114 0.458 1.00 68.19 159 ALA A N 1
ATOM 1222 C CA . ALA A 1 159 ? -12.261 -7.475 -0.063 1.00 68.19 159 ALA A CA 1
ATOM 1223 C C . ALA A 1 159 ? -12.805 -8.795 0.518 1.00 68.19 159 ALA A C 1
ATOM 1225 O O . ALA A 1 159 ? -14.012 -8.926 0.703 1.00 68.19 159 ALA A O 1
ATOM 1226 N N . LEU A 1 160 ? -11.934 -9.769 0.809 1.00 70.19 160 LEU A N 1
ATOM 1227 C CA . LEU A 1 160 ? -12.326 -11.065 1.373 1.00 70.19 160 LEU A CA 1
ATOM 1228 C C . LEU A 1 160 ? -12.464 -11.037 2.903 1.00 70.19 160 LEU A C 1
ATOM 1230 O O . LEU A 1 160 ? -13.393 -11.634 3.442 1.00 70.19 160 LEU A O 1
ATOM 1234 N N . TRP A 1 161 ? -11.531 -10.388 3.604 1.00 66.12 161 TRP A N 1
ATOM 1235 C CA . TRP A 1 161 ? -11.432 -10.408 5.072 1.00 66.12 161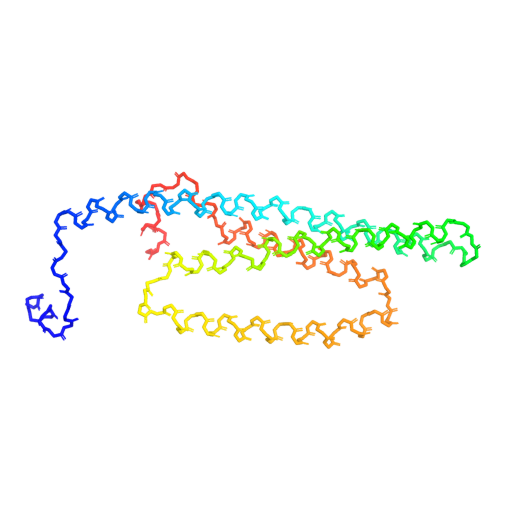 TRP A CA 1
ATOM 1236 C C . TRP A 1 161 ? -12.108 -9.229 5.761 1.00 66.12 161 TRP A C 1
ATOM 1238 O O . TRP A 1 161 ? -12.423 -9.327 6.946 1.00 66.12 161 TRP A O 1
ATOM 1248 N N . VAL A 1 162 ? -12.340 -8.127 5.049 1.00 61.78 162 VAL A N 1
ATOM 1249 C CA . VAL A 1 162 ? -13.210 -7.041 5.505 1.00 61.78 162 VAL A CA 1
ATOM 1250 C C . VAL A 1 162 ? -14.533 -7.216 4.766 1.00 61.78 162 VAL A C 1
ATOM 1252 O O . VAL A 1 162 ? -14.765 -6.531 3.768 1.00 61.78 162 VAL A O 1
ATOM 1255 N N . PRO A 1 163 ? -15.398 -8.161 5.195 1.00 50.81 163 PRO A N 1
ATOM 1256 C CA . PRO A 1 163 ? -16.711 -8.290 4.599 1.00 50.81 163 PRO A CA 1
ATOM 1257 C C . PRO A 1 163 ? -17.398 -6.940 4.741 1.00 50.81 163 PRO A C 1
ATOM 1259 O O . PRO A 1 163 ? -17.496 -6.385 5.840 1.00 50.81 163 PRO A O 1
ATOM 1262 N N . GLU A 1 164 ? -17.827 -6.392 3.607 1.00 54.03 164 GLU A N 1
ATOM 1263 C CA . GLU A 1 164 ? -18.656 -5.202 3.571 1.00 54.03 164 GLU A CA 1
ATOM 1264 C C . GLU A 1 164 ? -19.781 -5.405 4.592 1.00 54.03 164 GLU A C 1
ATOM 1266 O O . GLU A 1 164 ? -20.593 -6.322 4.474 1.00 54.03 164 GLU A O 1
ATOM 1271 N N . THR A 1 165 ? -19.849 -4.562 5.622 1.00 51.50 165 THR A N 1
ATOM 1272 C CA . THR A 1 165 ? -20.907 -4.608 6.648 1.00 51.50 165 THR A CA 1
ATOM 1273 C C . THR A 1 165 ? -22.276 -4.186 6.087 1.00 51.50 165 THR A C 1
ATOM 1275 O O . THR A 1 165 ? -23.203 -3.866 6.841 1.00 51.50 165 THR A O 1
ATOM 1278 N N . LYS A 1 166 ? -22.425 -4.197 4.755 1.00 39.91 166 LYS A N 1
ATOM 1279 C CA . LYS A 1 166 ? -23.660 -3.976 4.015 1.00 39.91 166 LYS A CA 1
ATOM 1280 C C . LYS A 1 166 ? -24.552 -5.211 4.117 1.00 39.91 166 LYS A C 1
ATOM 1282 O O . LYS A 1 166 ? -24.223 -6.288 3.637 1.00 39.91 166 LYS A O 1
ATOM 1287 N N . GLY A 1 167 ? -25.726 -5.020 4.709 1.00 44.16 167 GLY A N 1
ATOM 1288 C CA . GLY A 1 167 ? -26.861 -5.937 4.568 1.00 44.16 167 GLY A CA 1
ATOM 1289 C C . GLY A 1 167 ? -26.963 -7.078 5.582 1.00 44.16 167 GLY A C 1
ATOM 1290 O O . GLY A 1 167 ? -27.992 -7.741 5.603 1.00 44.16 167 GLY A O 1
ATOM 1291 N N . ARG A 1 168 ? -25.978 -7.290 6.464 1.00 42.03 168 ARG A N 1
ATOM 1292 C CA . ARG A 1 168 ? -26.095 -8.279 7.553 1.00 42.03 168 ARG A CA 1
ATOM 1293 C C . ARG A 1 168 ? -26.820 -7.671 8.762 1.00 42.03 168 ARG A C 1
ATOM 1295 O O . ARG A 1 168 ? -26.394 -6.645 9.313 1.00 42.03 168 ARG A O 1
ATOM 1302 N N . THR A 1 169 ? -27.929 -8.286 9.168 1.00 46.22 169 THR A N 1
ATOM 1303 C CA . THR A 1 169 ? -28.599 -8.008 10.448 1.00 46.22 169 THR A CA 1
ATOM 1304 C C . THR A 1 169 ? -27.701 -8.467 11.606 1.00 46.22 169 THR A C 1
ATOM 1306 O O . THR A 1 169 ? -26.838 -9.329 11.435 1.00 46.22 169 THR A O 1
ATOM 1309 N N . LEU A 1 170 ? -27.848 -7.855 12.789 1.00 46.59 170 LEU A N 1
ATOM 1310 C CA . LEU A 1 170 ? -26.990 -8.122 13.959 1.00 46.59 170 LEU A CA 1
ATOM 1311 C C . LEU A 1 170 ? -27.002 -9.609 14.389 1.00 46.59 170 LEU A C 1
ATOM 1313 O O . LEU A 1 170 ? -26.029 -10.089 14.967 1.00 46.59 170 LEU A O 1
ATOM 1317 N N . GLU A 1 171 ? -28.079 -10.331 14.072 1.00 51.34 171 GLU A N 1
ATOM 1318 C CA . GLU A 1 171 ? -28.306 -11.733 14.445 1.00 51.34 171 GLU A CA 1
ATOM 1319 C C . GLU A 1 171 ? -27.373 -12.715 13.722 1.00 51.34 171 GLU A C 1
ATOM 1321 O O . GLU A 1 171 ? -26.904 -13.669 14.340 1.00 51.34 171 GLU A O 1
ATOM 1326 N N . GLU A 1 172 ? -27.009 -12.467 12.459 1.00 43.41 172 GLU A N 1
ATOM 1327 C CA . GLU A 1 172 ? -26.093 -13.356 11.725 1.00 43.41 172 GLU A CA 1
ATOM 1328 C C . GLU A 1 172 ? -24.627 -13.181 12.148 1.00 43.41 172 GLU A C 1
ATOM 1330 O O . GLU A 1 172 ? -23.856 -14.141 12.146 1.00 43.41 172 GLU A O 1
ATOM 1335 N N . ILE A 1 173 ? -24.232 -11.970 12.559 1.00 53.47 173 ILE A N 1
ATOM 1336 C CA . ILE A 1 173 ? -22.864 -11.693 13.025 1.00 53.47 173 ILE A CA 1
ATOM 1337 C C . ILE A 1 173 ? -22.637 -12.322 14.408 1.00 53.47 173 ILE A C 1
ATOM 1339 O O . ILE A 1 173 ? -21.563 -12.864 14.657 1.00 53.47 173 ILE A O 1
ATOM 1343 N N . GLN A 1 174 ? -23.649 -12.341 15.287 1.00 49.09 174 GLN A N 1
ATOM 1344 C CA . GLN A 1 174 ? -23.565 -13.062 16.566 1.00 49.09 174 GLN A CA 1
ATOM 1345 C C . GLN A 1 174 ? -23.519 -14.589 16.400 1.00 49.09 174 GLN A C 1
ATOM 1347 O O . GLN A 1 174 ? -22.959 -15.264 17.264 1.00 49.09 174 GLN A O 1
ATOM 1352 N N . TRP A 1 175 ? -24.05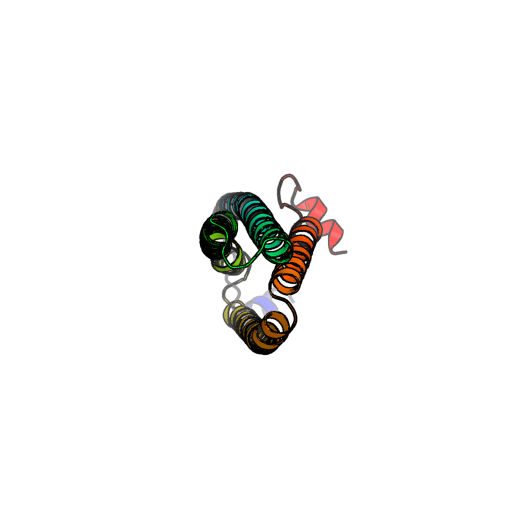2 -15.137 15.303 1.00 43.62 175 TRP A N 1
ATOM 1353 C CA . TRP A 1 175 ? -23.996 -16.576 15.019 1.00 43.62 175 TRP A CA 1
ATOM 1354 C C . TRP A 1 175 ? -22.649 -17.030 14.442 1.00 43.62 175 TRP A C 1
ATOM 1356 O O . TRP A 1 175 ? -22.257 -18.174 14.634 1.00 43.62 175 TRP A O 1
ATOM 1366 N N . SER A 1 176 ? -21.921 -16.132 13.771 1.00 41.78 176 SER A N 1
ATOM 1367 C CA . SER A 1 176 ? -20.597 -16.414 13.195 1.00 41.78 176 SER A CA 1
ATOM 1368 C C . SER A 1 176 ? -19.474 -16.520 14.235 1.00 41.78 176 SER A C 1
ATOM 1370 O O . SER A 1 176 ? -18.411 -17.045 13.916 1.00 41.78 176 SER A O 1
ATOM 1372 N N . PHE A 1 177 ? -19.671 -15.987 15.443 1.00 45.09 177 PHE A N 1
ATOM 1373 C CA . PHE A 1 177 ? -18.681 -16.010 16.528 1.00 45.09 177 PHE A CA 1
ATOM 1374 C C . PHE A 1 177 ? -18.941 -17.122 17.558 1.00 45.09 177 PHE A C 1
ATOM 1376 O O . PHE A 1 177 ? -18.425 -17.051 18.676 1.00 45.09 177 PHE A O 1
ATOM 1383 N N . ARG A 1 178 ? -19.741 -18.133 17.202 1.00 38.28 178 ARG A N 1
ATOM 1384 C CA . ARG A 1 178 ? -20.013 -19.299 18.044 1.00 38.28 178 ARG A CA 1
ATOM 1385 C C . ARG A 1 178 ? -19.462 -20.579 17.437 1.00 38.28 17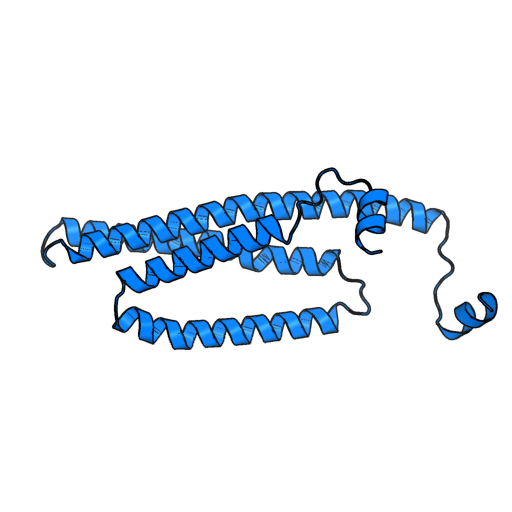8 ARG A C 1
ATOM 1387 O O . ARG A 1 178 ? -19.546 -20.719 16.200 1.00 38.28 178 ARG A O 1
#

Secondary structure (DSSP, 8-state):
-HHHHHHHS------HHHHHHHHHHHHHHHHHHHHHHHHHHHHHHHHHHHHHHHHHHHHHHHHS-TTSHHHHHHHHHHHHHHHHHHHHHIIIIIHHHHHHHHHHS-HHHHHHHHHHHHHHHHHHHHHHHHHHHHHHHH-HHHHHHHHHHHHHHHHHHHHHHS---SS--HHHHHHHT-

Radius of gyration: 23.08 Å; Cα contacts (8 Å, |Δi|>4): 99; chains: 1; bounding box: 52×31×72 Å